Protein AF-A0A7C4S9R1-F1 (afdb_monomer_lite)

Sequence (225 aa):
MSNETRYDDIQVEHFKIGIEDLEMRLKREKSERGLYAILRKAFPDDKFERPKMKMTGKYMVQFIRTPQGTLDTPILYCDKQAEGVTEKDIEKARNCSKKYGTNYVIVVSPNLPRNVKNKLFGEKDGILLAHPSIVVEIAKQIRRAIIEIYRQAENSKDRQAKEEKLYDYIISQNFISNIEKLYILYKNMAKLQNKKEQAYERLWKNRKTIHQIYSAISSEIENIL

Radius of gyration: 26.22 Å; chains: 1; bounding box: 42×67×82 Å

Structure (mmCIF, N/CA/C/O backbone):
data_AF-A0A7C4S9R1-F1
#
_entry.id   AF-A0A7C4S9R1-F1
#
loop_
_atom_site.group_PDB
_atom_site.id
_atom_site.type_symbol
_atom_site.label_atom_id
_atom_site.label_alt_id
_atom_site.label_comp_id
_atom_site.label_asym_id
_atom_site.label_entity_id
_atom_site.label_seq_id
_atom_site.pdbx_PDB_ins_code
_atom_site.Cartn_x
_atom_site.Cartn_y
_atom_site.Cartn_z
_atom_site.occupancy
_atom_site.B_iso_or_equiv
_atom_site.auth_seq_id
_atom_site.auth_comp_id
_atom_site.auth_asym_id
_atom_site.auth_atom_id
_atom_site.pdbx_PDB_model_num
ATOM 1 N N . MET A 1 1 ? 7.078 51.777 -36.861 1.00 49.00 1 MET A N 1
ATOM 2 C CA . MET A 1 1 ? 6.885 50.746 -35.820 1.00 49.00 1 MET A CA 1
ATOM 3 C C . MET A 1 1 ? 6.845 49.416 -36.546 1.00 49.00 1 MET A C 1
ATOM 5 O O . MET A 1 1 ? 5.899 49.167 -37.280 1.00 49.00 1 MET A O 1
ATOM 9 N N . SER A 1 2 ? 7.986 48.732 -36.548 1.00 47.25 2 SER A N 1
ATOM 10 C CA . SER A 1 2 ? 8.441 47.783 -37.570 1.00 47.25 2 SER A CA 1
ATOM 11 C C . SER A 1 2 ? 7.859 46.377 -37.403 1.00 47.25 2 SER A C 1
ATOM 13 O O . SER A 1 2 ? 7.537 45.946 -36.301 1.00 47.25 2 SER A O 1
ATOM 15 N N . ASN A 1 3 ? 7.774 45.647 -38.522 1.00 50.41 3 ASN A N 1
ATOM 16 C CA . ASN A 1 3 ? 7.378 44.233 -38.605 1.00 50.41 3 ASN A CA 1
ATOM 17 C C . ASN A 1 3 ? 8.169 43.294 -37.666 1.00 50.41 3 ASN A C 1
ATOM 19 O O . ASN A 1 3 ? 7.702 42.191 -37.407 1.00 50.41 3 ASN A O 1
ATOM 23 N N . GLU A 1 4 ? 9.319 43.729 -37.141 1.00 46.88 4 GLU A N 1
ATOM 24 C CA . GLU A 1 4 ? 10.117 43.030 -36.120 1.00 46.88 4 GLU A CA 1
ATOM 25 C C . GLU A 1 4 ? 9.364 42.829 -34.804 1.00 46.88 4 GLU A C 1
ATOM 27 O O . GLU A 1 4 ? 9.322 41.709 -34.310 1.00 46.88 4 GLU A O 1
ATOM 32 N N . THR A 1 5 ? 8.674 43.852 -34.283 1.00 50.31 5 THR A N 1
ATOM 33 C CA . THR A 1 5 ? 7.943 43.728 -33.006 1.00 50.31 5 THR A CA 1
ATOM 34 C C . THR A 1 5 ? 6.828 42.684 -33.105 1.00 50.31 5 THR A C 1
ATOM 36 O O . THR A 1 5 ? 6.622 41.889 -32.198 1.00 50.31 5 THR A O 1
ATOM 39 N N . ARG A 1 6 ? 6.164 42.615 -34.266 1.00 51.38 6 ARG A N 1
ATOM 40 C CA . ARG A 1 6 ? 5.118 41.624 -34.545 1.00 51.38 6 ARG A CA 1
ATOM 41 C C . ARG A 1 6 ? 5.682 40.211 -34.726 1.00 51.38 6 ARG A C 1
ATOM 43 O O . ARG A 1 6 ? 4.995 39.247 -34.408 1.00 51.38 6 ARG A O 1
ATOM 50 N N . TYR A 1 7 ? 6.895 40.076 -35.259 1.00 48.53 7 TYR A N 1
ATOM 51 C CA . TYR A 1 7 ? 7.550 38.778 -35.432 1.00 48.53 7 TYR A CA 1
ATOM 52 C C . TYR A 1 7 ? 8.016 38.209 -34.087 1.00 48.53 7 TYR A C 1
ATOM 54 O O . TYR A 1 7 ? 7.823 37.021 -33.828 1.00 48.53 7 TYR A O 1
ATOM 62 N N . ASP A 1 8 ? 8.537 39.069 -33.211 1.00 48.50 8 ASP A N 1
ATOM 63 C CA . ASP A 1 8 ? 8.929 38.711 -31.847 1.00 48.50 8 ASP A CA 1
ATOM 64 C C . ASP A 1 8 ? 7.717 38.322 -30.989 1.00 48.50 8 ASP A C 1
ATOM 66 O O . ASP A 1 8 ? 7.768 37.314 -30.287 1.00 48.50 8 ASP A O 1
ATOM 70 N N . ASP A 1 9 ? 6.591 39.031 -31.111 1.00 53.06 9 ASP A N 1
ATOM 71 C CA . ASP A 1 9 ? 5.351 38.681 -30.405 1.00 53.06 9 ASP A CA 1
ATOM 72 C C . ASP A 1 9 ? 4.810 37.304 -30.833 1.00 53.06 9 ASP A C 1
ATOM 74 O O . ASP A 1 9 ? 4.448 36.483 -29.988 1.00 53.06 9 ASP A O 1
ATOM 78 N N . ILE A 1 10 ? 4.832 37.003 -32.140 1.00 60.28 10 ILE A N 1
ATOM 79 C CA . ILE A 1 10 ? 4.416 35.695 -32.677 1.00 60.28 10 ILE A CA 1
ATOM 80 C C . ILE A 1 10 ? 5.351 34.580 -32.189 1.00 60.28 10 ILE A C 1
ATOM 82 O O . ILE A 1 10 ? 4.882 33.501 -31.826 1.00 60.28 10 ILE A O 1
ATOM 86 N N . GLN A 1 11 ? 6.665 34.825 -32.151 1.00 54.44 11 GLN A N 1
ATOM 87 C CA . GLN A 1 11 ? 7.645 33.872 -31.619 1.00 54.44 11 GLN A CA 1
ATOM 88 C C . GLN A 1 11 ? 7.395 33.603 -30.131 1.00 54.44 11 GLN A C 1
ATOM 90 O O . GLN A 1 11 ? 7.328 32.445 -29.718 1.00 54.44 11 GLN A O 1
ATOM 95 N N . VAL A 1 12 ? 7.194 34.650 -29.328 1.00 56.81 12 VAL A N 1
ATOM 96 C CA . VAL A 1 12 ? 6.908 34.536 -27.890 1.00 56.81 12 VAL A CA 1
ATOM 97 C C . VAL A 1 12 ? 5.617 33.755 -27.637 1.00 56.81 12 VAL A C 1
ATOM 99 O O . VAL A 1 12 ? 5.566 32.931 -26.721 1.00 56.81 12 VAL A O 1
ATOM 102 N N . GLU A 1 13 ? 4.585 33.964 -28.450 1.00 62.38 13 GLU A N 1
ATOM 103 C CA . GLU A 1 13 ? 3.312 33.252 -28.335 1.00 62.38 13 GLU A CA 1
ATOM 104 C C . GLU A 1 13 ? 3.444 31.766 -28.709 1.00 62.38 13 GLU A C 1
ATOM 106 O O . GLU A 1 13 ? 2.981 30.896 -27.969 1.00 62.38 13 GLU A O 1
ATOM 111 N N . HIS A 1 14 ? 4.190 31.448 -29.771 1.00 60.31 14 HIS A N 1
ATOM 112 C CA . HIS A 1 14 ? 4.515 30.066 -30.142 1.00 60.31 14 HIS A CA 1
ATOM 113 C C . HIS A 1 14 ? 5.340 29.345 -29.061 1.00 60.31 14 HIS A C 1
ATOM 115 O O . HIS A 1 14 ? 5.081 28.179 -28.747 1.00 60.31 14 HIS A O 1
ATOM 121 N N . PHE A 1 15 ? 6.304 30.038 -28.444 1.00 46.47 15 PHE A N 1
ATOM 122 C CA . PHE A 1 15 ? 7.092 29.499 -27.335 1.00 46.47 15 PHE A CA 1
ATOM 123 C C . PHE A 1 15 ? 6.243 29.248 -26.083 1.00 46.47 15 PHE A C 1
ATOM 125 O O . PHE A 1 15 ? 6.415 28.213 -25.438 1.00 46.47 15 PHE A O 1
ATOM 132 N N . LYS A 1 16 ? 5.295 30.136 -25.754 1.00 52.44 16 LYS A N 1
ATOM 133 C CA . LYS A 1 16 ? 4.353 29.929 -24.639 1.00 52.44 16 LYS A CA 1
ATOM 134 C C . LYS A 1 16 ? 3.478 28.697 -24.850 1.00 52.44 16 LYS A C 1
ATOM 136 O O . LYS A 1 16 ? 3.393 27.869 -23.948 1.00 52.44 16 LYS A O 1
ATOM 141 N N . ILE A 1 17 ? 2.910 28.527 -26.046 1.00 64.06 17 ILE A N 1
ATOM 142 C CA . ILE A 1 17 ? 2.098 27.348 -26.391 1.00 64.06 17 ILE A CA 1
ATOM 143 C C . ILE A 1 17 ? 2.928 26.057 -26.267 1.00 64.06 17 ILE A C 1
ATOM 145 O O . ILE A 1 17 ? 2.454 25.057 -25.728 1.00 64.06 17 ILE A O 1
ATOM 149 N N . GLY A 1 18 ? 4.190 26.079 -26.713 1.00 59.25 18 GLY A N 1
ATOM 150 C CA . GLY A 1 18 ? 5.105 24.942 -26.573 1.00 59.25 18 GLY A CA 1
ATOM 151 C C . GLY A 1 18 ? 5.446 24.602 -25.117 1.00 59.25 18 GLY A C 1
ATOM 152 O O . GLY A 1 18 ? 5.496 23.425 -24.755 1.00 59.25 18 GLY A O 1
ATOM 153 N N . ILE A 1 19 ? 5.644 25.614 -24.267 1.00 55.94 19 ILE A N 1
ATOM 154 C CA . ILE A 1 19 ? 5.863 25.429 -22.825 1.00 55.94 19 ILE A CA 1
ATOM 155 C C . ILE A 1 19 ? 4.611 24.844 -22.161 1.00 55.94 19 ILE A C 1
ATOM 157 O O . ILE A 1 19 ? 4.727 23.881 -21.406 1.00 55.94 19 ILE A O 1
ATOM 161 N N . GLU A 1 20 ? 3.420 25.351 -22.482 1.00 62.97 20 GLU A N 1
ATOM 162 C CA . GLU A 1 20 ? 2.157 24.844 -21.936 1.00 62.97 20 GLU A CA 1
ATOM 163 C C . GLU A 1 20 ? 1.889 23.380 -22.334 1.00 62.97 20 GLU A C 1
ATOM 165 O O . GLU A 1 20 ? 1.474 22.583 -21.487 1.00 62.97 20 GLU A O 1
ATOM 170 N N . ASP A 1 21 ? 2.176 22.974 -23.580 1.00 52.81 21 ASP A N 1
ATOM 171 C CA . ASP A 1 21 ? 2.054 21.566 -24.003 1.00 52.81 21 ASP A CA 1
ATOM 172 C C . ASP A 1 21 ? 3.063 20.660 -23.281 1.00 52.81 21 ASP A C 1
ATOM 174 O O . ASP A 1 21 ? 2.709 19.574 -22.808 1.00 52.81 21 ASP A O 1
ATOM 178 N N . LEU A 1 22 ? 4.310 21.115 -23.116 1.00 52.72 22 LEU A N 1
ATOM 179 C CA . LEU A 1 22 ? 5.323 20.394 -22.343 1.00 52.72 22 LEU A CA 1
ATOM 180 C C . LEU A 1 22 ? 4.917 20.249 -20.873 1.00 52.72 22 LEU A C 1
ATOM 182 O O . LEU A 1 22 ? 5.026 19.154 -20.319 1.00 52.72 22 LEU A O 1
ATOM 186 N N . GLU A 1 23 ? 4.395 21.303 -20.249 1.00 59.12 23 GLU A N 1
ATOM 187 C CA . GLU A 1 23 ? 3.876 21.263 -18.881 1.00 59.12 23 GLU A CA 1
ATOM 188 C C . GLU A 1 23 ? 2.685 20.306 -18.748 1.00 59.12 23 GLU A C 1
ATOM 190 O O . GLU A 1 23 ? 2.624 19.511 -17.802 1.00 59.12 23 GLU A O 1
ATOM 195 N N . MET A 1 24 ? 1.756 20.319 -19.709 1.00 57.00 24 MET A N 1
ATOM 196 C CA . MET A 1 24 ? 0.617 19.400 -19.746 1.00 57.00 24 MET A CA 1
ATOM 197 C C . MET A 1 24 ? 1.054 17.941 -19.915 1.00 57.00 24 MET A C 1
ATOM 199 O O . MET A 1 24 ? 0.546 17.063 -19.203 1.00 57.00 24 MET A O 1
ATOM 203 N N . ARG A 1 25 ? 2.022 17.666 -20.796 1.00 49.88 25 ARG A N 1
ATOM 204 C CA . ARG A 1 25 ? 2.618 16.333 -20.980 1.00 49.88 25 ARG A CA 1
ATOM 205 C C . ARG A 1 25 ? 3.334 15.857 -19.722 1.00 49.88 25 ARG A C 1
ATOM 207 O O . ARG A 1 25 ? 3.054 14.756 -19.248 1.00 49.88 25 ARG A O 1
ATOM 214 N N . LEU A 1 26 ? 4.173 16.699 -19.118 1.00 49.62 26 LEU A N 1
ATOM 215 C CA . LEU A 1 26 ? 4.897 16.375 -17.885 1.00 49.62 26 LEU A CA 1
ATOM 216 C C . LEU A 1 26 ? 3.926 16.082 -16.732 1.00 49.62 26 LEU A C 1
ATOM 218 O O . LEU A 1 26 ? 4.124 15.154 -15.944 1.00 49.62 26 LEU A O 1
ATOM 222 N N . LYS A 1 27 ? 2.830 16.845 -16.652 1.00 53.59 27 LYS A N 1
ATOM 223 C CA . LYS A 1 27 ? 1.756 16.644 -15.674 1.00 53.59 27 LYS A CA 1
ATOM 224 C C . LYS A 1 27 ? 1.011 15.327 -15.902 1.00 53.59 27 LYS A C 1
ATOM 226 O O . LYS A 1 27 ? 0.726 14.640 -14.919 1.00 53.59 27 LYS A O 1
ATOM 231 N N . ARG A 1 28 ? 0.731 14.942 -17.155 1.00 49.34 28 ARG A N 1
ATOM 232 C CA . ARG A 1 28 ? 0.149 13.628 -17.496 1.00 49.34 28 ARG A CA 1
ATOM 233 C C . ARG A 1 28 ? 1.090 12.484 -17.136 1.00 49.34 28 ARG A C 1
ATOM 235 O O . ARG A 1 28 ? 0.680 11.610 -16.383 1.00 49.34 28 ARG A O 1
ATOM 242 N N . GLU A 1 29 ? 2.355 12.533 -17.541 1.00 52.22 29 GLU A N 1
ATOM 243 C CA . GLU A 1 29 ? 3.330 11.483 -17.214 1.00 52.22 29 GLU A CA 1
ATOM 244 C C . GLU A 1 29 ? 3.569 11.331 -15.705 1.00 52.22 29 GLU A C 1
ATOM 246 O O . GLU A 1 29 ? 3.750 10.221 -15.196 1.00 52.22 29 GLU A O 1
ATOM 251 N N . LYS A 1 30 ? 3.576 12.446 -14.964 1.00 56.12 30 LYS A N 1
ATOM 252 C CA . LYS A 1 30 ? 3.684 12.438 -13.499 1.00 56.12 30 LYS A CA 1
ATOM 253 C C . LYS A 1 30 ? 2.414 11.888 -12.844 1.00 56.12 30 LYS A C 1
ATOM 255 O O . LYS A 1 30 ? 2.499 11.208 -11.825 1.00 56.12 30 LYS A O 1
ATOM 260 N N . SER A 1 31 ? 1.247 12.147 -13.436 1.00 50.59 31 SER A N 1
ATOM 261 C CA . SER A 1 31 ? -0.044 11.613 -12.990 1.00 50.59 31 SER A CA 1
ATOM 262 C C . SER A 1 31 ? -0.173 10.111 -13.267 1.00 50.59 31 SER A C 1
ATOM 264 O O . SER A 1 31 ? -0.659 9.381 -12.406 1.00 50.59 31 SER A O 1
ATOM 266 N N . GLU A 1 32 ? 0.300 9.634 -14.420 1.00 48.72 32 GLU A N 1
ATOM 267 C CA . GLU A 1 32 ? 0.282 8.217 -14.816 1.00 48.72 32 GLU A CA 1
ATOM 268 C C . GLU A 1 32 ? 1.276 7.361 -14.020 1.00 48.72 32 GLU A C 1
ATOM 270 O O . GLU A 1 32 ? 1.026 6.180 -13.782 1.00 48.72 32 GLU A O 1
ATOM 275 N N . ARG A 1 33 ? 2.370 7.962 -13.537 1.00 57.00 33 ARG A N 1
ATOM 276 C CA . ARG A 1 33 ? 3.335 7.316 -12.627 1.00 57.00 33 ARG A CA 1
ATOM 277 C C . ARG A 1 33 ? 3.035 7.534 -11.140 1.00 57.00 33 ARG A C 1
ATOM 279 O O . ARG A 1 33 ? 3.749 7.006 -10.290 1.00 57.00 33 ARG A O 1
ATOM 286 N N . GLY A 1 34 ? 2.009 8.315 -10.814 1.00 80.50 34 GLY A N 1
ATOM 287 C CA . GLY A 1 34 ? 1.666 8.657 -9.437 1.00 80.50 34 GLY A CA 1
ATOM 288 C C . GLY A 1 34 ? 1.009 7.503 -8.679 1.00 80.50 34 GLY A C 1
ATOM 289 O O . GLY A 1 34 ? 0.384 6.620 -9.272 1.00 80.50 34 GLY A O 1
ATOM 290 N N . LEU A 1 35 ? 1.078 7.555 -7.344 1.00 86.94 35 LEU A N 1
ATOM 291 C CA . LEU A 1 35 ? 0.484 6.550 -6.454 1.00 86.94 35 LEU A CA 1
ATOM 292 C C . LEU A 1 35 ? -0.986 6.248 -6.800 1.00 86.94 35 LEU A C 1
ATOM 294 O O . LEU A 1 35 ? -1.404 5.093 -6.804 1.00 86.94 35 LEU A O 1
ATOM 298 N N . TYR A 1 36 ? -1.754 7.281 -7.153 1.00 88.06 36 TYR A N 1
ATOM 299 C CA . TYR A 1 36 ? -3.163 7.153 -7.527 1.00 88.06 36 TYR A CA 1
ATOM 300 C C . TYR A 1 36 ? -3.387 6.237 -8.739 1.00 88.06 36 TYR A C 1
ATOM 302 O O . TYR A 1 36 ? -4.260 5.373 -8.697 1.00 88.06 36 TYR A O 1
ATOM 310 N N . ALA A 1 37 ? -2.607 6.409 -9.811 1.00 87.44 37 ALA A N 1
ATOM 311 C CA . ALA A 1 37 ? -2.740 5.605 -11.024 1.00 87.44 37 ALA A CA 1
ATOM 312 C C . ALA A 1 37 ? -2.351 4.143 -10.765 1.00 87.44 37 ALA A C 1
ATOM 314 O O . ALA A 1 37 ? -3.048 3.226 -11.202 1.00 87.44 37 ALA A O 1
ATOM 315 N N . ILE A 1 38 ? -1.289 3.931 -9.982 1.00 89.62 38 ILE A N 1
ATOM 316 C CA . ILE A 1 38 ? -0.833 2.597 -9.577 1.00 89.62 38 ILE A CA 1
ATOM 317 C C . ILE A 1 38 ? -1.922 1.870 -8.774 1.00 89.62 38 ILE A C 1
ATOM 319 O O . ILE A 1 38 ? -2.240 0.721 -9.078 1.00 89.62 38 ILE A O 1
ATOM 323 N N . LEU A 1 39 ? -2.525 2.535 -7.783 1.00 92.94 39 LEU A N 1
ATOM 324 C CA . LEU A 1 39 ? -3.581 1.942 -6.959 1.00 92.94 39 LEU A CA 1
ATOM 325 C C . LEU A 1 39 ? -4.862 1.686 -7.762 1.00 92.94 39 LEU A C 1
ATOM 327 O O . LEU A 1 39 ? -5.422 0.600 -7.669 1.00 92.94 39 LEU A O 1
ATOM 331 N N . ARG A 1 40 ? -5.286 2.621 -8.619 1.00 92.31 40 ARG A N 1
ATOM 332 C CA . ARG A 1 40 ? -6.439 2.423 -9.517 1.00 92.31 40 ARG A CA 1
ATOM 333 C C . ARG A 1 40 ? -6.262 1.227 -10.445 1.00 92.31 40 ARG A C 1
ATOM 335 O O . ARG A 1 40 ? -7.202 0.468 -10.642 1.00 92.31 40 ARG A O 1
ATOM 342 N N . LYS A 1 41 ? -5.059 1.046 -10.991 1.00 91.94 41 LYS A N 1
ATOM 343 C CA . LYS A 1 41 ? -4.732 -0.114 -11.826 1.00 91.94 41 LYS A CA 1
ATOM 344 C C . LYS A 1 41 ? -4.744 -1.416 -11.021 1.00 91.94 41 LYS A C 1
ATOM 346 O O . LYS A 1 41 ? -5.146 -2.447 -11.547 1.00 91.94 41 LYS A O 1
ATOM 351 N N . ALA A 1 42 ? -4.293 -1.378 -9.768 1.00 92.69 42 ALA A N 1
ATOM 352 C CA . ALA A 1 42 ? -4.271 -2.548 -8.893 1.00 92.69 42 ALA A CA 1
ATOM 353 C C . ALA A 1 42 ? -5.658 -2.940 -8.352 1.00 92.69 42 ALA A C 1
ATOM 355 O O . ALA A 1 42 ? -5.874 -4.115 -8.061 1.00 92.69 42 ALA A O 1
ATOM 356 N N . PHE A 1 43 ? -6.575 -1.977 -8.220 1.00 96.06 43 PHE A N 1
ATOM 357 C CA . PHE A 1 43 ? -7.907 -2.154 -7.637 1.00 96.06 43 PHE A CA 1
ATOM 358 C C . PHE A 1 43 ? -8.986 -1.508 -8.530 1.00 96.06 43 PHE A C 1
ATOM 360 O O . PHE A 1 43 ? -9.563 -0.485 -8.153 1.00 96.06 43 PHE A O 1
ATOM 367 N N . PRO A 1 44 ? -9.251 -2.067 -9.726 1.00 94.62 44 PRO A N 1
ATOM 368 C CA . PRO A 1 44 ? -10.156 -1.456 -10.703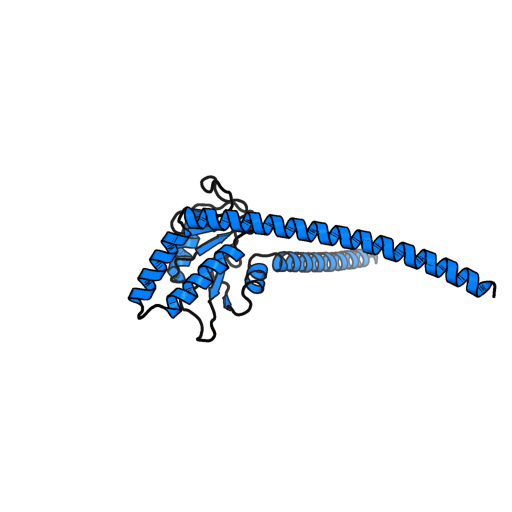 1.00 94.62 44 PRO A CA 1
ATOM 369 C C . PRO A 1 44 ? -11.609 -1.364 -10.213 1.00 94.62 44 PRO A C 1
ATOM 371 O O . PRO A 1 44 ? -12.298 -0.397 -10.540 1.00 94.62 44 PRO A O 1
ATOM 374 N N . ASP A 1 45 ? -12.054 -2.326 -9.401 1.00 95.12 45 ASP A N 1
ATOM 375 C CA . ASP A 1 45 ? -13.432 -2.386 -8.899 1.00 95.12 45 ASP A CA 1
ATOM 376 C C . ASP A 1 45 ? -13.688 -1.424 -7.735 1.00 95.12 45 ASP A C 1
ATOM 378 O O . ASP A 1 45 ? -14.823 -0.994 -7.520 1.00 95.12 45 ASP A O 1
ATOM 382 N N . ASP A 1 46 ? -12.641 -1.065 -6.989 1.00 96.94 46 ASP A N 1
ATOM 383 C CA . ASP A 1 46 ? -12.753 -0.227 -5.803 1.00 96.94 46 ASP A CA 1
ATOM 384 C C . ASP A 1 46 ? -12.955 1.249 -6.176 1.00 96.94 46 ASP A C 1
ATOM 386 O O . ASP A 1 46 ? -12.484 1.766 -7.199 1.00 96.94 46 ASP A O 1
ATOM 390 N N . LYS A 1 47 ? -13.662 1.974 -5.307 1.00 94.75 47 LYS A N 1
ATOM 391 C CA . LYS A 1 47 ? -13.910 3.404 -5.500 1.00 94.75 47 LYS A CA 1
ATOM 392 C C . LYS A 1 47 ? -12.797 4.202 -4.832 1.00 94.75 47 LYS A C 1
ATOM 394 O O . LYS A 1 47 ? -12.540 4.035 -3.646 1.00 94.75 47 LYS A O 1
ATOM 399 N N . PHE A 1 48 ? -12.181 5.118 -5.576 1.00 92.88 48 PHE A N 1
ATOM 400 C CA . PHE A 1 48 ? -11.177 6.034 -5.034 1.00 92.88 48 PHE A CA 1
ATOM 401 C C . PHE A 1 48 ? -11.688 7.465 -5.010 1.00 92.88 48 PHE A C 1
ATOM 403 O O . PHE A 1 48 ? -12.113 7.993 -6.040 1.00 92.88 48 PHE A O 1
ATOM 410 N N . GLU A 1 49 ? -11.548 8.118 -3.864 1.00 88.88 49 GLU A N 1
ATOM 411 C CA . GLU A 1 49 ? -11.897 9.522 -3.672 1.00 88.88 49 GLU A CA 1
ATOM 412 C C . GLU A 1 49 ? -10.699 10.330 -3.178 1.00 88.88 49 GLU A C 1
ATOM 414 O O . GLU A 1 49 ? -9.824 9.823 -2.475 1.00 88.88 49 GLU A O 1
ATOM 419 N N . ARG A 1 50 ? -10.658 11.616 -3.535 1.00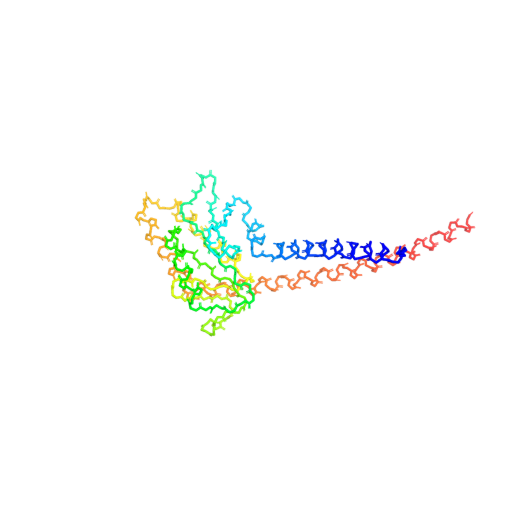 84.75 50 ARG A N 1
ATOM 420 C CA . ARG A 1 50 ? -9.687 12.567 -2.984 1.00 84.75 50 ARG A CA 1
ATOM 421 C C . ARG A 1 50 ? -10.382 13.427 -1.928 1.00 84.75 50 ARG A C 1
ATOM 423 O O . ARG A 1 50 ? -11.332 14.131 -2.276 1.00 84.75 50 ARG A O 1
ATOM 430 N N . PRO A 1 51 ? -9.925 13.416 -0.664 1.00 73.50 51 PRO A N 1
ATOM 431 C CA . PRO A 1 51 ? -10.462 14.292 0.366 1.00 73.50 51 PRO A CA 1
ATOM 432 C C . PRO A 1 51 ? -10.376 15.766 -0.042 1.00 73.50 51 PRO A C 1
ATOM 434 O O . PRO A 1 51 ? -9.316 16.249 -0.448 1.00 73.50 51 PRO A O 1
ATOM 437 N N . LYS A 1 52 ? -11.471 16.513 0.148 1.00 64.44 52 LYS A N 1
ATOM 438 C CA . LYS A 1 52 ? -11.467 17.984 0.117 1.00 64.44 52 LYS A CA 1
ATOM 439 C C . LYS A 1 52 ? -10.820 18.506 1.408 1.00 64.44 52 LYS A C 1
ATOM 441 O O . LYS A 1 52 ? -11.504 18.899 2.349 1.00 64.44 52 LYS A O 1
ATOM 446 N N . MET A 1 53 ? -9.498 18.416 1.503 1.00 58.12 53 MET A N 1
ATOM 447 C CA . MET A 1 53 ? -8.700 18.991 2.592 1.00 58.12 53 MET A CA 1
ATOM 448 C C . MET A 1 53 ? -7.843 20.143 2.068 1.00 58.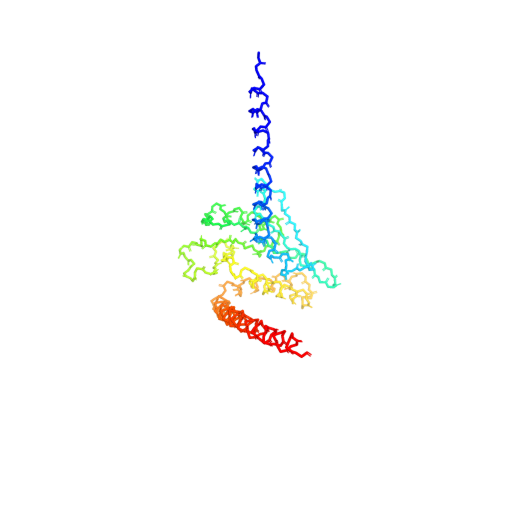12 53 MET A C 1
ATOM 450 O O . MET A 1 53 ? -7.473 20.142 0.900 1.00 58.12 53 MET A O 1
ATOM 454 N N . LYS A 1 54 ? -7.445 21.076 2.951 1.00 50.22 54 LYS A N 1
ATOM 455 C CA . LYS A 1 54 ? -6.513 22.188 2.645 1.00 50.22 54 LYS A CA 1
ATOM 456 C C . LYS A 1 54 ? -5.121 21.733 2.146 1.00 50.22 54 LYS A C 1
ATOM 458 O O . LYS A 1 54 ? -4.296 22.565 1.800 1.00 50.22 54 LYS A O 1
ATOM 463 N N . MET A 1 55 ? -4.853 20.424 2.110 1.00 51.88 55 MET A N 1
ATOM 464 C CA . MET A 1 55 ? -3.679 19.789 1.493 1.00 51.88 55 MET A CA 1
ATOM 465 C C . MET A 1 55 ? -4.071 19.019 0.225 1.00 51.88 55 MET A C 1
ATOM 467 O O . MET A 1 55 ? -3.782 17.829 0.071 1.00 51.88 55 MET A O 1
ATOM 471 N N . THR A 1 56 ? -4.809 19.692 -0.652 1.00 47.00 56 THR A N 1
ATOM 472 C CA . THR A 1 56 ? -5.431 19.140 -1.853 1.00 47.00 56 THR A CA 1
ATOM 473 C C . THR A 1 56 ? -4.403 18.395 -2.714 1.00 47.00 56 THR A C 1
ATOM 475 O O . THR A 1 56 ? -3.408 18.969 -3.143 1.00 47.00 56 THR A O 1
ATOM 478 N N . GLY A 1 57 ? -4.640 17.102 -2.965 1.00 56.47 57 GLY A N 1
ATOM 479 C CA . GLY A 1 57 ? -3.887 16.305 -3.944 1.00 56.47 57 GLY A CA 1
ATOM 480 C C . GLY A 1 57 ? -2.948 15.222 -3.397 1.00 56.47 57 GLY A C 1
ATOM 481 O O . GLY A 1 57 ? -2.587 14.343 -4.173 1.00 56.47 57 GLY A O 1
ATOM 482 N N . LYS A 1 58 ? -2.594 15.228 -2.101 1.00 76.69 58 LYS A N 1
ATOM 483 C CA . LYS A 1 58 ? -1.714 14.192 -1.505 1.00 76.69 58 LYS A CA 1
ATOM 484 C C . LYS A 1 58 ? -2.469 13.010 -0.886 1.00 76.69 58 LYS A C 1
ATOM 486 O O . LYS A 1 58 ? -1.928 11.915 -0.806 1.00 76.69 58 LYS A O 1
ATOM 491 N N . TYR A 1 59 ? -3.713 13.222 -0.462 1.00 86.31 59 TYR A N 1
ATOM 492 C CA . TYR A 1 59 ? -4.524 12.192 0.186 1.00 86.31 59 TYR A CA 1
ATOM 493 C C . TYR A 1 59 ? -5.476 11.518 -0.804 1.00 86.31 59 TYR A C 1
ATOM 495 O O . TYR A 1 59 ? -6.045 12.173 -1.683 1.00 86.31 59 TYR A O 1
ATOM 503 N N . MET A 1 60 ? -5.692 10.221 -0.624 1.00 91.00 60 MET A N 1
ATOM 504 C CA . MET A 1 60 ? -6.716 9.454 -1.331 1.00 91.00 60 MET A CA 1
ATOM 505 C C . MET A 1 60 ? -7.303 8.383 -0.418 1.00 91.00 60 MET A C 1
ATOM 507 O O . MET A 1 60 ? -6.625 7.875 0.471 1.00 91.00 60 MET A O 1
ATOM 511 N N . VAL A 1 61 ? -8.570 8.061 -0.643 1.00 93.56 61 VAL A N 1
ATOM 512 C CA . VAL A 1 61 ? -9.326 7.082 0.134 1.00 93.56 61 VAL A CA 1
ATOM 513 C C . VAL A 1 61 ? -9.836 6.019 -0.821 1.00 93.56 61 VAL A C 1
ATOM 515 O O . VAL A 1 61 ? -10.462 6.348 -1.828 1.00 93.56 61 VAL A O 1
ATOM 518 N N . GLN A 1 62 ? -9.537 4.764 -0.512 1.00 96.69 62 GLN A N 1
ATOM 519 C CA . GLN A 1 62 ? -10.034 3.586 -1.203 1.00 96.69 62 GLN A CA 1
ATOM 520 C C . GLN A 1 62 ? -11.210 3.013 -0.421 1.00 96.69 62 GLN A C 1
ATOM 522 O O . GLN A 1 62 ? -11.054 2.572 0.716 1.00 96.69 62 GLN A O 1
ATOM 527 N N . PHE A 1 63 ? -12.373 2.993 -1.055 1.00 96.62 63 PHE A N 1
ATOM 528 C CA . PHE A 1 63 ? -13.551 2.291 -0.578 1.00 96.62 63 PHE A CA 1
ATOM 529 C C . PHE A 1 63 ? -13.622 0.934 -1.273 1.00 96.62 63 PHE A C 1
ATOM 531 O O . PHE A 1 63 ? -13.723 0.857 -2.504 1.00 96.62 63 PHE A O 1
ATOM 538 N N . ILE A 1 64 ? -13.537 -0.125 -0.473 1.00 97.38 64 ILE A N 1
ATOM 539 C CA . ILE A 1 64 ? -13.476 -1.504 -0.954 1.00 97.38 64 ILE A CA 1
ATOM 540 C C . ILE A 1 64 ? -14.850 -1.900 -1.488 1.00 97.38 64 ILE A C 1
ATOM 542 O O . ILE A 1 64 ? -15.843 -1.816 -0.764 1.00 97.38 64 ILE A O 1
ATOM 546 N N . ARG A 1 65 ? -14.903 -2.342 -2.748 1.00 96.56 65 ARG A N 1
ATOM 547 C CA . ARG A 1 65 ? -16.128 -2.848 -3.373 1.00 96.56 65 ARG A CA 1
ATOM 548 C C . ARG A 1 65 ? -16.065 -4.361 -3.518 1.00 96.56 65 ARG A C 1
ATOM 550 O O . ARG A 1 65 ? -15.074 -4.932 -3.974 1.00 96.56 65 ARG A O 1
ATOM 557 N N . THR A 1 66 ? -17.155 -4.999 -3.131 1.00 93.44 66 THR A N 1
ATOM 558 C CA . THR A 1 66 ? -17.415 -6.425 -3.298 1.00 93.44 66 THR A CA 1
ATOM 559 C C . THR A 1 66 ? -18.713 -6.601 -4.091 1.00 93.44 66 THR A C 1
ATOM 561 O O . THR A 1 66 ? -19.471 -5.638 -4.253 1.00 93.44 66 THR A O 1
ATOM 564 N N . PRO A 1 67 ? -19.022 -7.817 -4.579 1.00 91.75 67 PRO A N 1
ATOM 565 C CA . PRO A 1 67 ? -20.321 -8.093 -5.193 1.00 91.75 67 PRO A CA 1
ATOM 566 C C . PRO A 1 67 ? -21.520 -7.759 -4.288 1.00 91.75 67 PRO A C 1
ATOM 568 O O . PRO A 1 67 ? -22.603 -7.486 -4.790 1.00 91.75 67 PRO A O 1
ATOM 571 N N . GLN A 1 68 ? -21.330 -7.755 -2.965 1.00 89.12 68 GLN A N 1
ATOM 572 C CA . GLN A 1 68 ? -22.364 -7.453 -1.971 1.00 89.12 68 GLN A CA 1
ATOM 573 C C . GLN A 1 68 ? -22.533 -5.949 -1.703 1.00 89.12 68 GLN A C 1
ATOM 575 O O . GLN A 1 68 ? -23.523 -5.551 -1.094 1.00 89.12 68 GLN A O 1
ATOM 580 N N . GLY A 1 69 ? -21.592 -5.104 -2.135 1.00 92.06 69 GLY A N 1
ATOM 581 C CA . GLY A 1 69 ? -21.661 -3.659 -1.931 1.00 92.06 69 GLY A CA 1
ATOM 582 C C . GLY A 1 69 ? -20.316 -3.022 -1.598 1.00 92.06 69 GLY A C 1
ATOM 583 O O . GLY A 1 69 ? -19.251 -3.565 -1.877 1.00 92.06 69 GLY A O 1
ATOM 584 N N . THR A 1 70 ? -20.366 -1.817 -1.030 1.00 94.25 70 THR A N 1
ATOM 585 C CA . THR A 1 70 ? -19.170 -1.100 -0.563 1.00 94.25 70 THR A CA 1
ATOM 586 C C . THR A 1 70 ? -19.020 -1.308 0.938 1.00 94.25 70 THR A C 1
ATOM 588 O O . THR A 1 70 ? -19.987 -1.104 1.669 1.00 94.25 70 THR A O 1
ATOM 591 N N . LEU A 1 71 ? -17.830 -1.699 1.391 1.00 93.75 71 LEU A N 1
ATOM 592 C CA . LEU A 1 71 ? -17.539 -1.872 2.815 1.00 93.75 71 LEU A CA 1
ATOM 593 C C . LEU A 1 71 ? -17.310 -0.507 3.487 1.00 93.75 71 LEU A C 1
ATOM 595 O O . LEU A 1 71 ? -16.753 0.403 2.869 1.00 93.75 71 LEU A O 1
ATOM 599 N N . ASP A 1 72 ? -17.717 -0.367 4.750 1.00 92.19 72 ASP A N 1
ATOM 600 C CA . ASP A 1 72 ? -17.578 0.865 5.546 1.00 92.19 72 ASP A CA 1
ATOM 601 C C . ASP A 1 72 ? -16.180 1.082 6.151 1.00 92.19 72 ASP A C 1
ATOM 603 O O . ASP A 1 72 ? -15.933 2.148 6.706 1.00 92.19 72 ASP A O 1
ATOM 607 N N . THR A 1 73 ? -15.250 0.141 5.968 1.00 94.19 73 THR A N 1
ATOM 608 C CA . THR A 1 73 ? -13.845 0.258 6.390 1.00 94.19 73 THR A CA 1
ATOM 609 C C . THR A 1 73 ? -12.948 0.631 5.195 1.00 94.19 73 THR A C 1
ATOM 611 O O . THR A 1 73 ? -12.553 -0.247 4.418 1.00 94.19 73 THR A O 1
ATOM 614 N N . PRO A 1 74 ? -12.616 1.926 4.991 1.00 95.56 74 PRO A N 1
ATOM 615 C CA . PRO A 1 74 ? -11.768 2.362 3.884 1.00 95.56 74 PRO A CA 1
ATOM 616 C C . PRO A 1 74 ? -10.272 2.221 4.193 1.00 95.56 74 PRO A C 1
ATOM 618 O O . PRO A 1 74 ? -9.861 2.176 5.352 1.00 95.56 74 PRO A O 1
ATOM 621 N N . ILE A 1 75 ? -9.435 2.257 3.154 1.00 97.19 75 ILE A N 1
ATOM 622 C CA . ILE A 1 75 ? -7.977 2.399 3.287 1.00 97.19 75 ILE A CA 1
ATOM 623 C C . ILE A 1 75 ? -7.582 3.806 2.845 1.00 97.19 75 ILE A C 1
ATOM 625 O O . ILE A 1 75 ? -7.951 4.254 1.756 1.00 97.19 75 ILE A O 1
ATOM 629 N N . LEU A 1 76 ? -6.836 4.520 3.682 1.00 95.25 76 LEU A N 1
ATOM 630 C CA . LEU A 1 76 ? -6.393 5.878 3.396 1.00 95.25 76 LEU A CA 1
ATOM 631 C C . LEU A 1 76 ? -4.912 5.890 3.021 1.00 95.25 76 LEU A C 1
ATOM 633 O O . LEU A 1 76 ? -4.084 5.281 3.691 1.00 95.25 76 LEU A O 1
ATOM 637 N N . TYR A 1 77 ? -4.568 6.666 1.997 1.00 94.75 77 TYR A N 1
ATOM 638 C CA . TYR A 1 77 ? -3.195 6.846 1.542 1.00 94.75 77 TYR A CA 1
ATOM 639 C C . TYR A 1 77 ? -2.805 8.320 1.539 1.00 94.75 77 TYR A C 1
ATOM 641 O O . TYR A 1 77 ? -3.591 9.178 1.130 1.00 94.75 77 TYR A O 1
ATOM 649 N N . CYS A 1 78 ? -1.569 8.600 1.939 1.00 91.75 78 CYS A N 1
ATOM 650 C CA . CYS A 1 78 ? -0.935 9.909 1.844 1.00 91.75 78 CYS A CA 1
ATOM 651 C C . CYS A 1 78 ? 0.348 9.789 1.018 1.00 91.75 78 CYS A C 1
ATOM 653 O O . CYS A 1 78 ? 1.323 9.187 1.463 1.00 91.75 78 CYS A O 1
ATOM 655 N N . ASP A 1 79 ? 0.349 10.356 -0.186 1.00 89.69 79 ASP A N 1
ATOM 656 C CA . ASP A 1 79 ? 1.522 10.409 -1.053 1.00 89.69 79 ASP A CA 1
ATOM 657 C C . ASP A 1 79 ? 2.437 11.563 -0.624 1.00 89.69 79 ASP A C 1
ATOM 659 O O . ASP A 1 79 ? 2.128 12.747 -0.814 1.00 89.69 79 ASP A O 1
ATOM 663 N N . LYS A 1 80 ? 3.576 11.212 -0.026 1.00 86.69 80 LYS A N 1
ATOM 664 C CA . LYS A 1 80 ? 4.638 12.154 0.335 1.00 86.69 80 LYS A CA 1
ATOM 665 C C . LYS A 1 80 ? 5.684 12.293 -0.767 1.00 86.69 80 LYS A C 1
ATOM 667 O O . LYS A 1 80 ? 6.589 13.111 -0.615 1.00 86.69 80 LYS A O 1
ATOM 672 N N . GLN A 1 81 ? 5.543 11.577 -1.887 1.00 80.25 81 GLN A N 1
ATOM 673 C CA . GLN A 1 81 ? 6.523 11.558 -2.973 1.00 80.25 81 GLN A CA 1
ATOM 674 C C . GLN A 1 81 ? 7.923 11.362 -2.385 1.00 80.25 81 GLN A C 1
ATOM 676 O O . GLN A 1 81 ? 8.058 10.577 -1.463 1.00 80.25 81 GLN A O 1
ATOM 681 N N . ALA A 1 82 ? 8.940 12.095 -2.845 1.00 73.50 82 ALA A N 1
ATOM 682 C CA . ALA A 1 82 ? 10.300 12.056 -2.307 1.00 73.50 82 ALA A CA 1
ATOM 683 C C . ALA A 1 82 ? 10.522 12.920 -1.043 1.00 73.50 82 ALA A C 1
ATOM 685 O O . ALA A 1 82 ? 11.662 13.105 -0.626 1.00 73.50 82 ALA A O 1
ATOM 686 N N . GLU A 1 83 ? 9.484 13.467 -0.408 1.00 78.56 83 GLU A N 1
ATOM 687 C CA . GLU A 1 83 ? 9.652 14.191 0.857 1.00 78.56 83 GLU A CA 1
ATOM 688 C C . GLU A 1 83 ? 9.849 13.208 2.021 1.00 78.56 83 GLU A C 1
ATOM 690 O O . GLU A 1 83 ? 9.211 12.152 2.086 1.00 78.56 83 GLU A O 1
ATOM 695 N N . GLY A 1 84 ? 10.692 13.582 2.985 1.00 84.19 84 GLY A N 1
ATOM 696 C CA . GLY A 1 84 ? 10.777 12.869 4.258 1.00 84.19 84 GLY A CA 1
ATOM 697 C C . GLY A 1 84 ? 9.452 12.920 5.026 1.00 84.19 84 GLY A C 1
ATOM 698 O O . GLY A 1 84 ? 8.680 13.880 4.912 1.00 84.19 84 GLY A O 1
ATOM 699 N N . VAL A 1 85 ? 9.190 11.879 5.817 1.00 89.38 85 VAL A N 1
ATOM 700 C CA . VAL A 1 85 ? 8.019 11.817 6.704 1.00 89.38 85 VAL A CA 1
ATOM 701 C C . VAL A 1 85 ? 8.323 12.565 8.003 1.00 89.38 85 VAL A C 1
ATOM 703 O O . VAL A 1 85 ? 9.216 12.170 8.752 1.00 89.38 85 VAL A O 1
ATOM 706 N N . THR A 1 86 ? 7.586 13.646 8.270 1.00 91.12 86 THR A N 1
ATOM 707 C CA . THR A 1 86 ? 7.726 14.455 9.494 1.00 91.12 86 THR A CA 1
ATOM 708 C C . THR A 1 86 ? 6.666 14.096 10.536 1.00 91.12 86 THR A C 1
ATOM 710 O O . THR A 1 86 ? 5.636 13.506 10.214 1.00 91.12 86 THR A O 1
ATOM 713 N N . GLU A 1 87 ? 6.864 14.507 11.789 1.00 90.62 87 GLU A N 1
ATOM 714 C CA . GLU A 1 87 ? 5.865 14.315 12.856 1.00 90.62 87 GLU A CA 1
ATOM 715 C C . GLU A 1 87 ? 4.548 15.033 12.564 1.00 90.62 87 GLU A C 1
ATOM 717 O O . GLU A 1 87 ? 3.471 14.482 12.776 1.00 90.62 87 GLU A O 1
ATOM 722 N N . LYS A 1 88 ? 4.621 16.214 11.946 1.00 90.06 88 LYS A N 1
ATOM 723 C CA . LYS A 1 88 ? 3.440 16.953 11.490 1.00 90.06 88 LYS A CA 1
ATOM 724 C C . LYS A 1 88 ? 2.652 16.187 10.425 1.00 90.06 88 LYS A C 1
ATOM 726 O O . LYS A 1 88 ? 1.432 16.315 10.352 1.00 90.06 88 LYS A O 1
ATOM 731 N N . ASP A 1 89 ? 3.326 15.420 9.566 1.00 89.62 89 ASP A N 1
ATOM 732 C CA . ASP A 1 89 ? 2.646 14.585 8.569 1.00 89.62 89 ASP A CA 1
ATOM 733 C C . ASP A 1 89 ? 1.898 13.425 9.236 1.00 89.62 89 ASP A C 1
ATOM 735 O O . ASP A 1 89 ? 0.772 13.124 8.845 1.00 89.62 89 ASP A O 1
ATOM 739 N N . ILE A 1 90 ? 2.492 12.827 10.271 1.00 91.50 90 ILE A N 1
ATOM 740 C CA . ILE A 1 90 ? 1.889 11.756 11.073 1.00 91.50 90 ILE A CA 1
ATOM 741 C C . ILE A 1 90 ? 0.662 12.275 11.828 1.00 91.50 90 ILE A C 1
ATOM 743 O O . ILE A 1 90 ? -0.402 11.664 11.771 1.00 91.50 90 ILE A O 1
ATOM 747 N N . GLU A 1 91 ? 0.765 13.443 12.464 1.00 91.56 91 GLU A N 1
ATOM 748 C CA . GLU A 1 91 ? -0.358 14.082 13.156 1.00 91.56 91 GLU A CA 1
ATOM 749 C C . GLU A 1 91 ? -1.532 14.354 12.198 1.00 91.56 91 GLU A C 1
ATOM 751 O O . GLU A 1 91 ? -2.690 14.045 12.492 1.00 91.56 91 GLU A O 1
ATOM 756 N N . LYS A 1 92 ? -1.240 14.871 10.998 1.00 89.12 92 LYS A N 1
ATOM 757 C CA . LYS A 1 92 ? -2.250 15.079 9.951 1.00 89.12 92 LYS A CA 1
ATOM 758 C C . LYS A 1 92 ? -2.879 13.767 9.496 1.00 89.12 92 LYS A C 1
ATOM 760 O O . LYS A 1 92 ? -4.099 13.711 9.360 1.00 89.12 92 LYS A O 1
ATOM 765 N N . ALA A 1 93 ? -2.077 12.725 9.293 1.00 90.31 93 ALA A N 1
ATOM 766 C CA . ALA A 1 93 ? -2.559 11.401 8.918 1.00 90.31 93 ALA A CA 1
ATOM 767 C C . ALA A 1 93 ? -3.483 10.810 9.998 1.00 90.31 93 ALA A C 1
ATOM 769 O O . ALA A 1 93 ? -4.545 10.282 9.671 1.00 90.31 93 ALA A O 1
ATOM 770 N N . ARG A 1 94 ? -3.156 11.001 11.281 1.00 90.56 94 ARG A N 1
ATOM 771 C CA . ARG A 1 94 ? -3.994 10.603 12.422 1.00 90.56 94 ARG A CA 1
ATOM 772 C C . ARG A 1 94 ? -5.312 11.381 12.478 1.00 90.56 94 ARG A C 1
ATOM 774 O O . ARG A 1 94 ? -6.368 10.808 12.733 1.00 90.56 94 ARG A O 1
ATOM 781 N N . ASN A 1 95 ? -5.290 12.678 12.186 1.00 89.75 95 ASN A N 1
ATOM 782 C CA . ASN A 1 95 ? -6.519 13.468 12.086 1.00 89.75 95 ASN A CA 1
ATOM 783 C C . ASN A 1 95 ? -7.391 13.017 10.899 1.00 89.75 95 ASN A C 1
ATOM 785 O O . ASN A 1 95 ? -8.616 12.957 11.015 1.00 89.75 95 ASN A O 1
ATOM 789 N N . CYS A 1 96 ? -6.774 12.644 9.773 1.00 86.62 96 CYS A N 1
ATOM 790 C CA . CYS A 1 96 ? -7.475 12.036 8.643 1.00 86.62 96 CYS A CA 1
ATOM 791 C C . CYS A 1 96 ? -8.091 10.679 9.008 1.00 86.62 96 CYS A C 1
ATOM 793 O O . CYS A 1 96 ? -9.253 10.454 8.681 1.00 86.62 96 CYS A O 1
ATOM 795 N N . SER A 1 97 ? -7.346 9.815 9.706 1.00 89.38 97 SER A N 1
ATOM 796 C CA . SER A 1 97 ? -7.822 8.523 10.225 1.00 89.38 97 SER A CA 1
ATOM 797 C C . SER A 1 97 ? -9.142 8.688 10.979 1.00 89.38 97 SER A C 1
ATOM 799 O O . SER A 1 97 ? -10.144 8.088 10.594 1.00 89.38 97 SER A O 1
ATOM 801 N N . LYS A 1 98 ? -9.182 9.595 11.966 1.00 90.31 98 LYS A N 1
ATOM 802 C CA . LYS A 1 98 ? -10.390 9.884 12.759 1.00 90.31 98 LYS A CA 1
ATOM 803 C C . LYS A 1 98 ? -11.556 10.369 11.901 1.00 90.31 98 LYS A C 1
ATOM 805 O O . LYS A 1 98 ? -12.682 9.928 12.093 1.00 90.31 98 LYS A O 1
ATOM 810 N N . LYS A 1 99 ? -11.293 11.258 10.937 1.00 89.12 99 LYS A N 1
ATOM 811 C CA . LYS A 1 99 ? -12.328 11.801 10.041 1.00 89.12 99 LYS A CA 1
ATOM 812 C C . LYS A 1 99 ? -12.973 10.726 9.161 1.00 89.12 99 LYS A C 1
ATOM 814 O O . LYS A 1 99 ? -14.153 10.838 8.849 1.00 89.12 99 LYS A O 1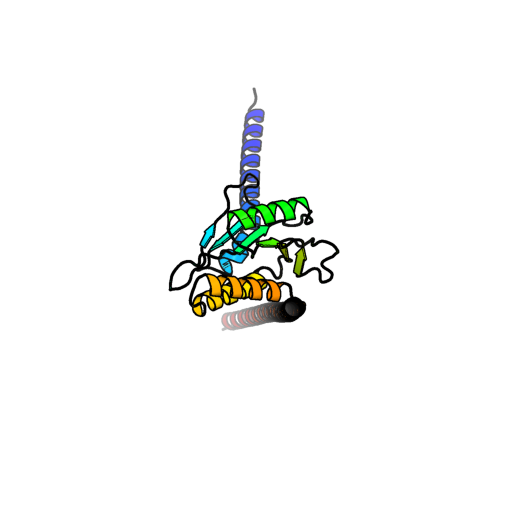
ATOM 819 N N . TYR A 1 100 ? -12.194 9.735 8.735 1.00 89.00 100 TYR A N 1
ATOM 820 C CA . TYR A 1 100 ? -12.649 8.648 7.865 1.00 89.00 100 TYR A CA 1
ATOM 821 C C . TYR A 1 100 ? -12.992 7.359 8.621 1.00 89.00 100 TYR A C 1
ATOM 823 O O . TYR A 1 100 ? -13.379 6.389 7.981 1.00 89.00 100 TYR A O 1
ATOM 831 N N . GLY A 1 101 ? -12.854 7.344 9.950 1.00 90.19 101 GLY A N 1
ATOM 832 C CA . GLY A 1 101 ? -13.170 6.184 10.782 1.00 90.19 101 GLY A CA 1
ATOM 833 C C . GLY A 1 101 ? -12.339 4.944 10.451 1.00 90.19 101 GLY A C 1
ATOM 834 O O . GLY A 1 101 ? -12.865 3.842 10.517 1.00 90.19 101 GLY A O 1
ATOM 835 N N . THR A 1 102 ? -11.069 5.102 10.056 1.00 91.69 102 THR A N 1
ATOM 836 C CA . THR A 1 102 ? -10.212 3.970 9.662 1.00 91.69 102 THR A CA 1
ATOM 837 C C . THR A 1 102 ? -8.858 3.985 10.354 1.00 91.69 102 THR A C 1
ATOM 839 O O . THR A 1 102 ? -8.201 5.025 10.431 1.00 91.69 102 THR A O 1
ATOM 842 N N . ASN A 1 103 ? -8.406 2.809 10.789 1.00 91.75 103 ASN A N 1
ATOM 843 C CA . ASN A 1 103 ? -7.054 2.584 11.310 1.00 91.75 103 ASN A CA 1
ATOM 844 C C . ASN A 1 103 ? -6.042 2.290 10.187 1.00 91.75 103 ASN A C 1
ATOM 846 O O . ASN A 1 103 ? -4.833 2.317 10.403 1.00 91.75 103 ASN A O 1
ATOM 850 N N . TYR A 1 104 ? -6.511 2.036 8.962 1.00 95.38 104 TYR A N 1
ATOM 851 C CA . TYR A 1 104 ? -5.665 1.655 7.831 1.00 95.38 104 TYR A CA 1
ATOM 852 C C . TYR A 1 104 ? -5.197 2.892 7.064 1.00 95.38 104 TYR A C 1
ATOM 854 O O . TYR A 1 104 ? -5.652 3.180 5.955 1.00 95.38 104 TYR A O 1
ATOM 862 N N . VAL A 1 105 ? -4.283 3.645 7.680 1.00 95.06 105 VAL A N 1
ATOM 863 C CA . VAL A 1 105 ? -3.688 4.856 7.102 1.00 95.06 105 VAL A CA 1
ATOM 864 C C . VAL A 1 105 ? -2.238 4.609 6.715 1.00 95.06 105 VAL A C 1
ATOM 866 O O . VAL A 1 105 ? -1.407 4.319 7.571 1.00 95.06 105 VAL A O 1
ATOM 869 N N . ILE A 1 106 ? -1.932 4.762 5.426 1.00 95.81 106 ILE A N 1
ATOM 870 C CA . ILE A 1 106 ? -0.617 4.485 4.847 1.00 95.81 106 ILE A CA 1
ATOM 871 C C . ILE A 1 106 ? 0.002 5.777 4.309 1.00 95.81 106 ILE A C 1
ATOM 873 O O . ILE A 1 106 ? -0.453 6.346 3.315 1.00 95.81 106 ILE A O 1
ATOM 877 N N . VAL A 1 107 ? 1.085 6.228 4.934 1.00 94.44 107 VAL A N 1
ATOM 878 C CA . VAL A 1 107 ? 1.947 7.285 4.399 1.00 94.44 107 VAL A CA 1
ATOM 879 C C . VAL A 1 107 ? 2.996 6.650 3.494 1.00 94.44 107 VAL A C 1
ATOM 881 O O . VAL A 1 107 ? 3.744 5.764 3.905 1.00 94.44 107 VAL A O 1
ATOM 884 N N . VAL A 1 108 ? 3.052 7.117 2.251 1.00 93.56 108 VAL A N 1
ATOM 885 C CA . VAL A 1 108 ? 3.875 6.537 1.192 1.00 93.56 108 VAL A CA 1
ATOM 886 C C . VAL A 1 108 ? 5.012 7.488 0.839 1.00 93.56 108 VAL A C 1
ATOM 888 O O . VAL A 1 108 ? 4.765 8.602 0.381 1.00 93.56 108 VAL A O 1
ATOM 891 N N . SER A 1 109 ? 6.256 7.053 1.045 1.00 91.19 109 SER A N 1
ATOM 892 C CA . SER A 1 109 ? 7.469 7.820 0.720 1.00 91.19 109 SER A CA 1
ATOM 893 C C . SER A 1 109 ? 8.655 6.877 0.483 1.00 91.19 109 SER A C 1
ATOM 895 O O . SER A 1 109 ? 8.781 5.884 1.199 1.00 91.19 109 SER A O 1
ATOM 897 N N . PRO A 1 110 ? 9.559 7.148 -0.481 1.00 88.00 110 PRO A N 1
ATOM 898 C CA . PRO A 1 110 ? 10.826 6.449 -0.580 1.00 88.00 110 PRO A CA 1
ATOM 899 C C . PRO A 1 110 ? 11.804 6.865 0.534 1.00 88.00 110 PRO A C 1
ATOM 901 O O . PRO A 1 110 ? 12.758 6.143 0.805 1.00 88.00 110 PRO A O 1
ATOM 904 N N . ASN A 1 111 ? 11.553 7.992 1.211 1.00 89.31 111 ASN A N 1
ATOM 905 C CA . ASN A 1 111 ? 12.382 8.549 2.278 1.00 89.31 111 ASN A CA 1
ATOM 906 C C . ASN A 1 111 ? 11.740 8.300 3.650 1.00 89.31 111 ASN A C 1
ATOM 908 O O . ASN A 1 111 ? 11.301 9.224 4.343 1.00 89.31 111 ASN A O 1
ATOM 912 N N . LEU A 1 112 ? 11.674 7.020 4.029 1.00 90.75 112 LEU A N 1
ATOM 913 C CA . LEU A 1 112 ? 11.172 6.598 5.337 1.00 90.75 112 LEU A CA 1
ATOM 914 C C . LEU A 1 112 ? 12.127 7.022 6.473 1.00 90.75 112 LEU A C 1
ATOM 916 O O . LEU A 1 112 ? 13.343 7.097 6.260 1.00 90.75 112 LEU A O 1
ATOM 920 N N . PRO A 1 113 ? 11.609 7.301 7.684 1.00 90.12 113 PRO A N 1
ATOM 921 C CA . PRO A 1 113 ? 12.448 7.715 8.798 1.00 90.12 113 PRO A CA 1
ATOM 922 C C . PRO A 1 113 ? 13.386 6.591 9.264 1.00 90.12 113 PRO A C 1
ATOM 924 O O . PRO A 1 113 ? 13.139 5.406 9.045 1.00 90.12 113 PRO A O 1
ATOM 927 N N . ARG A 1 114 ? 14.492 6.969 9.920 1.00 88.31 114 ARG A N 1
ATOM 928 C CA . ARG A 1 114 ? 15.603 6.054 10.268 1.00 88.31 114 ARG A CA 1
ATOM 929 C C . ARG A 1 114 ? 15.201 4.886 11.176 1.00 88.31 114 ARG A C 1
ATOM 931 O O . ARG A 1 114 ? 15.897 3.876 11.199 1.00 88.31 114 ARG A O 1
ATOM 938 N N . ASN A 1 115 ? 14.108 5.020 11.923 1.00 86.50 115 ASN A N 1
ATOM 939 C CA . ASN A 1 115 ? 13.560 3.950 12.757 1.00 86.50 115 ASN A CA 1
ATOM 940 C C . ASN A 1 115 ? 12.991 2.785 11.922 1.00 86.50 115 ASN A C 1
ATOM 942 O O . ASN A 1 115 ? 12.931 1.662 12.417 1.00 86.50 115 ASN A O 1
ATOM 946 N N . VAL A 1 116 ? 12.653 3.011 10.647 1.00 88.19 116 VAL A N 1
ATOM 947 C CA . VAL A 1 116 ? 12.248 1.964 9.699 1.00 88.19 116 VAL A CA 1
ATOM 948 C C . VAL A 1 116 ? 13.494 1.319 9.077 1.00 88.19 116 VAL A C 1
ATOM 950 O O . VAL A 1 116 ? 13.918 1.651 7.969 1.00 88.19 116 VAL A O 1
ATOM 953 N N . LYS A 1 117 ? 14.118 0.394 9.818 1.00 85.50 117 LYS A N 1
ATOM 954 C CA . LYS A 1 117 ? 15.431 -0.200 9.480 1.00 85.50 117 LYS A CA 1
ATOM 955 C C . LYS A 1 117 ? 15.484 -0.872 8.101 1.00 85.50 117 LYS A C 1
ATOM 957 O O . LYS A 1 117 ? 16.489 -0.752 7.405 1.00 85.50 117 LYS A O 1
ATOM 962 N N . ASN A 1 118 ? 14.410 -1.547 7.695 1.00 83.62 118 ASN A N 1
ATOM 963 C CA . ASN A 1 118 ? 14.327 -2.243 6.407 1.00 83.62 118 ASN A CA 1
ATOM 964 C C . ASN A 1 118 ? 14.082 -1.313 5.205 1.00 83.62 118 ASN A C 1
ATOM 966 O O . ASN A 1 118 ? 14.143 -1.771 4.066 1.00 83.62 118 ASN A O 1
ATOM 970 N N . LYS A 1 119 ? 13.807 -0.018 5.444 1.00 86.75 119 LYS A N 1
ATOM 971 C CA . LYS A 1 119 ? 13.467 1.003 4.433 1.00 86.75 119 LYS A CA 1
ATOM 972 C C . LYS A 1 119 ? 12.258 0.666 3.549 1.00 86.75 119 LYS A C 1
ATOM 974 O O . LYS A 1 119 ? 12.064 1.293 2.511 1.00 86.75 119 LYS A O 1
ATOM 979 N N . LEU A 1 120 ? 11.459 -0.317 3.943 1.00 88.31 120 LEU A N 1
ATOM 980 C CA . LEU A 1 120 ? 10.346 -0.841 3.165 1.00 88.31 120 LEU A CA 1
ATOM 981 C C . LEU A 1 120 ? 9.027 -0.562 3.863 1.00 88.31 120 LEU A C 1
ATOM 983 O O . LEU A 1 120 ? 8.154 0.068 3.271 1.00 88.31 120 LEU A O 1
ATOM 987 N N . PHE A 1 121 ? 8.890 -1.007 5.107 1.00 92.31 121 PHE A N 1
ATOM 988 C CA . PHE A 1 121 ? 7.638 -0.935 5.840 1.00 92.31 121 PHE A CA 1
ATOM 989 C C . PHE A 1 121 ? 7.888 -0.771 7.331 1.00 92.31 121 PHE A C 1
ATOM 991 O O . PHE A 1 121 ? 8.769 -1.423 7.896 1.00 92.31 121 PHE A O 1
ATOM 998 N N . GLY A 1 122 ? 7.081 0.067 7.965 1.00 92.19 122 GLY A N 1
ATOM 999 C CA . GLY A 1 122 ? 7.073 0.229 9.406 1.00 92.19 122 GLY A CA 1
ATOM 1000 C C . GLY A 1 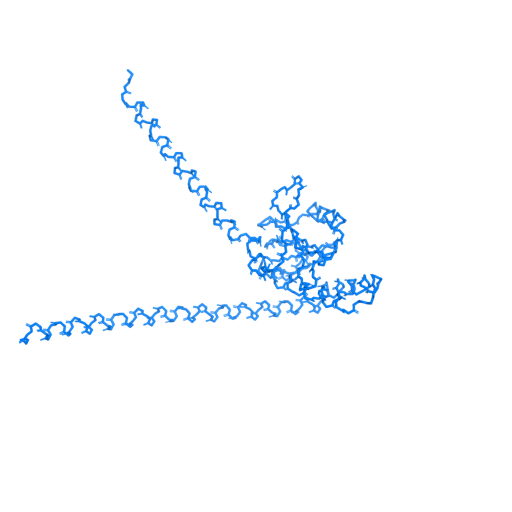122 ? 5.817 0.937 9.876 1.00 92.19 122 GLY A C 1
ATOM 1001 O O . GLY A 1 122 ? 4.908 1.228 9.101 1.00 92.19 122 GLY A O 1
ATOM 1002 N N . GLU A 1 123 ? 5.799 1.241 11.160 1.00 93.50 123 GLU A N 1
ATOM 1003 C CA . GLU A 1 123 ? 4.721 1.957 11.815 1.00 93.50 123 GLU A CA 1
ATOM 1004 C C . GLU A 1 123 ? 5.333 3.051 12.695 1.00 93.50 123 GLU A C 1
ATOM 1006 O O . GLU A 1 123 ? 6.458 2.930 13.196 1.00 93.50 123 GLU A O 1
ATOM 1011 N N . LYS A 1 124 ? 4.625 4.173 12.791 1.00 92.50 124 LYS A N 1
ATOM 1012 C CA . LYS A 1 124 ? 4.867 5.184 13.812 1.00 92.50 124 LYS A CA 1
ATOM 1013 C C . LYS A 1 124 ? 3.519 5.762 14.211 1.00 92.50 124 LYS A C 1
ATOM 1015 O O . LYS A 1 124 ? 2.802 6.277 13.353 1.00 92.50 124 LYS A O 1
ATOM 1020 N N . ASP A 1 125 ? 3.233 5.786 15.509 1.00 91.06 125 ASP A N 1
ATOM 1021 C CA . ASP A 1 125 ? 2.150 6.596 16.069 1.00 91.06 125 ASP A CA 1
ATOM 1022 C C . ASP A 1 125 ? 0.729 6.219 15.584 1.00 91.06 125 ASP A C 1
ATOM 1024 O O . ASP A 1 125 ? -0.157 7.076 15.481 1.00 91.06 125 ASP A O 1
ATOM 1028 N N . GLY A 1 126 ? 0.501 4.942 15.293 1.00 89.50 126 GLY A N 1
ATOM 1029 C CA . GLY A 1 126 ? -0.721 4.394 14.709 1.00 89.50 126 GLY A CA 1
ATOM 1030 C C . GLY A 1 126 ? -0.794 4.522 13.183 1.00 89.50 126 GLY A C 1
ATOM 1031 O O . GLY A 1 126 ? -1.843 4.270 12.596 1.00 89.50 126 GLY A O 1
ATOM 1032 N N . ILE A 1 127 ? 0.277 4.989 12.532 1.00 93.94 127 ILE A N 1
ATOM 1033 C CA . ILE A 1 127 ? 0.308 5.285 11.097 1.00 93.94 127 ILE A CA 1
ATOM 1034 C C . ILE A 1 127 ? 1.301 4.363 10.401 1.00 93.94 127 ILE A C 1
ATOM 1036 O O . ILE A 1 127 ? 2.486 4.312 10.741 1.00 93.94 127 ILE A O 1
ATOM 1040 N N . LEU A 1 128 ? 0.820 3.668 9.373 1.00 95.62 128 LEU A N 1
ATOM 1041 C CA . LEU A 1 128 ? 1.641 2.786 8.560 1.00 95.62 128 LEU A CA 1
ATOM 1042 C C . LEU A 1 128 ? 2.516 3.619 7.622 1.00 95.62 128 LEU A C 1
ATOM 1044 O O . LEU A 1 128 ? 2.048 4.542 6.954 1.00 95.62 128 LEU A O 1
ATOM 1048 N N . LEU A 1 129 ? 3.796 3.276 7.548 1.00 95.00 129 LEU A N 1
ATOM 1049 C CA . LEU A 1 129 ? 4.791 3.916 6.698 1.00 95.00 129 LEU A CA 1
ATOM 1050 C C . LEU A 1 129 ? 5.255 2.906 5.652 1.00 95.00 129 LEU A C 1
ATOM 1052 O O . LEU A 1 129 ? 5.740 1.832 6.006 1.00 95.00 129 LEU A O 1
ATOM 1056 N N . ALA A 1 130 ? 5.125 3.235 4.369 1.00 93.56 130 ALA A N 1
ATOM 1057 C CA . ALA A 1 130 ? 5.432 2.303 3.290 1.00 93.56 130 ALA A CA 1
ATOM 1058 C C . ALA A 1 130 ? 6.264 2.938 2.174 1.00 93.56 130 ALA A C 1
ATOM 1060 O O . ALA A 1 130 ? 6.001 4.050 1.712 1.00 93.56 130 ALA A O 1
ATOM 1061 N N . HIS A 1 131 ? 7.230 2.176 1.674 1.00 91.50 131 HIS A N 1
ATOM 1062 C CA . HIS A 1 131 ? 7.933 2.503 0.447 1.00 91.50 131 HIS A CA 1
ATOM 1063 C C . HIS A 1 131 ? 6.992 2.298 -0.762 1.00 91.50 131 HIS A C 1
ATOM 1065 O O . HIS A 1 131 ? 6.268 1.294 -0.814 1.00 91.50 131 HIS A O 1
ATOM 1071 N N . PRO A 1 132 ? 7.014 3.183 -1.782 1.00 88.94 132 PRO A N 1
ATOM 1072 C CA . PRO A 1 132 ? 6.150 3.074 -2.962 1.00 88.94 132 PRO A CA 1
ATOM 1073 C C . PRO A 1 132 ? 6.225 1.719 -3.680 1.00 88.94 132 PRO A C 1
ATOM 1075 O O . PRO A 1 132 ? 5.252 1.280 -4.282 1.00 88.94 132 PRO A O 1
ATOM 1078 N N . SER A 1 133 ? 7.365 1.027 -3.601 1.00 85.38 133 SER A N 1
ATOM 1079 C CA . SER A 1 133 ? 7.575 -0.269 -4.264 1.00 85.38 133 SER A CA 1
ATOM 1080 C C . SER A 1 133 ? 6.746 -1.423 -3.694 1.00 85.38 133 SER A C 1
ATOM 1082 O O . SER A 1 133 ? 6.632 -2.448 -4.359 1.00 85.38 133 SER A O 1
ATOM 1084 N N . ILE A 1 134 ? 6.197 -1.288 -2.483 1.00 87.56 134 ILE A N 1
ATOM 1085 C CA . ILE A 1 134 ? 5.433 -2.354 -1.813 1.00 87.56 134 ILE A CA 1
ATOM 1086 C C . ILE A 1 134 ? 4.015 -1.938 -1.416 1.00 87.56 134 ILE A C 1
ATOM 1088 O O . ILE A 1 134 ? 3.244 -2.773 -0.949 1.00 87.56 134 ILE A O 1
ATOM 1092 N N . VAL A 1 135 ? 3.642 -0.669 -1.617 1.00 92.06 135 VAL A N 1
ATOM 1093 C CA . VAL A 1 135 ? 2.342 -0.130 -1.180 1.00 92.06 135 VAL A CA 1
ATOM 1094 C C . VAL A 1 135 ? 1.156 -0.916 -1.741 1.00 92.06 135 VAL A C 1
ATOM 1096 O O . VAL A 1 135 ? 0.191 -1.167 -1.026 1.00 92.06 135 VAL A O 1
ATOM 1099 N N . VAL A 1 136 ? 1.242 -1.359 -2.999 1.00 91.62 136 VAL A N 1
ATOM 1100 C CA . VAL A 1 136 ? 0.194 -2.163 -3.643 1.00 91.62 136 VAL A CA 1
ATOM 1101 C C . VAL A 1 136 ? 0.029 -3.507 -2.947 1.00 91.62 136 VAL A C 1
ATOM 1103 O O . VAL A 1 136 ? -1.092 -3.968 -2.760 1.00 91.62 136 VAL A O 1
ATOM 1106 N N . GLU A 1 137 ? 1.131 -4.143 -2.561 1.00 88.12 137 GLU A N 1
ATOM 1107 C CA . GLU A 1 137 ? 1.074 -5.458 -1.934 1.00 88.12 137 GLU A CA 1
ATOM 1108 C C . GLU A 1 137 ? 0.533 -5.363 -0.508 1.00 88.12 137 GLU A C 1
ATOM 1110 O O . GLU A 1 137 ? -0.352 -6.130 -0.142 1.00 88.12 137 GLU A O 1
ATOM 1115 N N . ILE A 1 138 ? 0.955 -4.347 0.252 1.00 92.19 138 ILE A N 1
ATOM 1116 C CA . ILE A 1 138 ? 0.367 -4.035 1.561 1.00 92.19 138 ILE A CA 1
ATOM 1117 C C . ILE A 1 138 ? -1.143 -3.804 1.420 1.00 92.19 138 ILE A C 1
ATOM 1119 O O . ILE A 1 138 ? -1.935 -4.435 2.118 1.00 92.19 138 ILE A O 1
ATOM 1123 N N . ALA A 1 139 ? -1.552 -2.959 0.470 1.00 95.00 139 ALA A N 1
ATOM 1124 C CA . ALA A 1 139 ? -2.958 -2.669 0.209 1.00 95.00 139 ALA A CA 1
ATOM 1125 C C . ALA A 1 139 ? -3.764 -3.931 -0.140 1.00 95.00 139 ALA A C 1
ATOM 1127 O O . ALA A 1 139 ? -4.882 -4.087 0.341 1.00 95.00 139 ALA A O 1
ATOM 1128 N N . LYS A 1 140 ? -3.200 -4.869 -0.916 1.00 93.31 140 LYS A N 1
ATOM 1129 C CA . LYS A 1 140 ? -3.851 -6.154 -1.224 1.00 93.31 140 LYS A CA 1
ATOM 1130 C C . LYS A 1 140 ? -4.067 -7.005 0.021 1.00 93.31 140 LYS A C 1
ATOM 1132 O O . LYS A 1 140 ? -5.141 -7.586 0.159 1.00 93.31 140 LYS A O 1
ATOM 1137 N N . GLN A 1 141 ? -3.070 -7.101 0.902 1.00 91.31 141 GLN A N 1
ATOM 1138 C CA . GLN A 1 141 ? -3.191 -7.878 2.139 1.00 91.31 141 GLN A CA 1
ATOM 1139 C C . GLN A 1 141 ? -4.268 -7.288 3.052 1.00 91.31 141 GLN A C 1
ATOM 1141 O O . GLN A 1 141 ? -5.163 -8.014 3.476 1.00 91.31 141 GLN A O 1
ATOM 1146 N N . ILE A 1 142 ? -4.229 -5.969 3.269 1.00 94.88 142 ILE A N 1
ATOM 1147 C CA . ILE A 1 142 ? -5.215 -5.256 4.089 1.00 94.88 142 ILE A CA 1
ATOM 1148 C C . ILE A 1 142 ? -6.615 -5.418 3.493 1.00 94.88 142 ILE A C 1
ATOM 1150 O O . ILE A 1 142 ? -7.527 -5.854 4.186 1.00 94.88 142 ILE A O 1
ATOM 1154 N N . ARG A 1 143 ? -6.779 -5.161 2.189 1.00 96.44 143 ARG A N 1
ATOM 1155 C CA . ARG A 1 143 ? -8.061 -5.314 1.489 1.00 96.44 143 ARG A CA 1
ATOM 1156 C C . ARG A 1 143 ? -8.624 -6.727 1.627 1.00 96.44 143 ARG A C 1
ATOM 1158 O O . ARG A 1 143 ? -9.803 -6.876 1.929 1.00 96.44 143 ARG A O 1
ATOM 1165 N N . ARG A 1 144 ? -7.810 -7.764 1.389 1.00 94.12 144 ARG A N 1
ATOM 1166 C CA . ARG A 1 144 ? -8.247 -9.165 1.523 1.00 94.12 144 ARG A CA 1
ATOM 1167 C C . ARG A 1 144 ? -8.696 -9.475 2.943 1.00 94.12 144 ARG A C 1
ATOM 1169 O O . ARG A 1 144 ? -9.739 -10.092 3.115 1.00 94.12 144 ARG A O 1
ATOM 1176 N N . ALA A 1 145 ? -7.928 -9.034 3.931 1.00 93.56 145 ALA A N 1
ATOM 1177 C CA . ALA A 1 145 ? -8.251 -9.282 5.322 1.00 93.56 145 ALA A CA 1
ATOM 1178 C C . ALA A 1 145 ? -9.530 -8.548 5.750 1.00 93.56 145 ALA A C 1
ATOM 1180 O O . ALA A 1 145 ? -10.382 -9.168 6.370 1.00 93.56 145 ALA A O 1
ATOM 1181 N N . ILE A 1 146 ? -9.732 -7.290 5.337 1.00 95.31 146 ILE A N 1
ATOM 1182 C CA . ILE A 1 146 ? -10.993 -6.568 5.577 1.00 95.31 146 ILE A CA 1
ATOM 1183 C C . ILE A 1 146 ? -12.169 -7.333 4.954 1.00 95.31 146 ILE A C 1
ATOM 1185 O O . ILE A 1 146 ? -13.152 -7.593 5.636 1.00 95.31 146 ILE A O 1
ATOM 1189 N N . ILE A 1 147 ? -12.072 -7.762 3.692 1.00 95.44 147 ILE A N 1
ATOM 1190 C CA . ILE A 1 147 ? -13.147 -8.536 3.045 1.00 95.44 147 ILE A CA 1
ATOM 1191 C C . ILE A 1 147 ? -13.468 -9.812 3.832 1.00 95.44 147 ILE A C 1
ATOM 1193 O O . ILE A 1 147 ? -14.640 -10.123 4.040 1.00 95.44 147 ILE A O 1
ATOM 1197 N N . GLU A 1 148 ? -12.446 -10.535 4.289 1.00 94.25 148 GLU A N 1
ATOM 1198 C CA . GLU A 1 148 ? -12.641 -11.766 5.054 1.00 94.25 148 GLU A CA 1
ATOM 1199 C C . GLU A 1 148 ? -13.272 -11.499 6.425 1.00 94.25 148 GLU A C 1
ATOM 1201 O O . GLU A 1 148 ? -14.175 -12.220 6.841 1.00 94.25 148 GLU A O 1
ATOM 1206 N N . ILE A 1 149 ? -12.874 -10.417 7.098 1.00 93.88 149 ILE A N 1
ATOM 1207 C CA . ILE A 1 149 ? -13.501 -9.992 8.350 1.00 93.88 149 ILE A CA 1
ATOM 1208 C C . ILE A 1 149 ? -14.991 -9.727 8.132 1.00 93.88 149 ILE A C 1
ATOM 1210 O O . ILE A 1 149 ? -15.809 -10.226 8.898 1.00 93.88 149 ILE A O 1
ATOM 1214 N N . TYR A 1 150 ? -15.363 -9.007 7.072 1.00 93.12 150 TYR A N 1
ATOM 1215 C CA . TYR A 1 150 ? -16.770 -8.736 6.756 1.00 93.12 150 TYR A CA 1
ATOM 1216 C C . TYR A 1 150 ? -17.556 -9.990 6.391 1.00 93.12 150 TYR A C 1
ATOM 1218 O O . TYR A 1 150 ? -18.753 -10.058 6.652 1.00 93.12 150 TYR A O 1
ATOM 1226 N N . ARG A 1 151 ? -16.895 -10.983 5.796 1.00 91.31 151 ARG A N 1
ATOM 1227 C CA . ARG A 1 151 ? -17.502 -12.277 5.488 1.00 91.31 151 ARG A CA 1
ATOM 1228 C C . ARG A 1 151 ? -17.771 -13.100 6.751 1.00 91.31 151 ARG A C 1
ATOM 1230 O O . ARG A 1 151 ? -18.756 -13.827 6.794 1.00 91.31 151 ARG A O 1
ATOM 1237 N N . GLN A 1 152 ? -16.879 -13.026 7.737 1.00 91.88 152 GLN A N 1
ATOM 1238 C CA . GLN A 1 152 ? -16.918 -13.860 8.940 1.00 91.88 152 GLN A CA 1
ATOM 1239 C C . GLN A 1 152 ? -17.574 -13.189 10.149 1.00 91.88 152 GLN A C 1
ATOM 1241 O O . GLN A 1 152 ? -17.824 -13.870 11.140 1.00 91.88 152 GLN A O 1
ATOM 1246 N N . ALA A 1 153 ? -17.728 -11.866 10.155 1.00 90.62 153 ALA A N 1
ATOM 1247 C CA . ALA A 1 153 ? -18.226 -11.148 11.319 1.00 90.62 153 ALA A CA 1
ATOM 1248 C C . ALA A 1 153 ? -19.734 -11.346 11.497 1.00 90.62 153 ALA A C 1
ATOM 1250 O O . ALA A 1 153 ? -20.513 -11.072 10.588 1.00 90.62 153 ALA A O 1
ATOM 1251 N N . GLU A 1 154 ? -20.148 -11.768 12.691 1.00 84.81 154 GLU A N 1
ATOM 1252 C CA . GLU A 1 154 ? -21.572 -11.961 13.008 1.00 84.81 154 GLU A CA 1
ATOM 1253 C C . GLU A 1 154 ? -22.292 -10.633 13.268 1.00 84.81 154 GLU A C 1
ATOM 1255 O O . GLU A 1 154 ? -23.483 -10.479 13.007 1.00 84.81 154 GLU A O 1
ATOM 1260 N N . ASN A 1 155 ? -21.566 -9.661 13.819 1.00 90.88 155 ASN A N 1
ATOM 1261 C CA . ASN A 1 155 ? -22.075 -8.342 14.168 1.00 90.88 155 ASN A CA 1
ATOM 1262 C C . ASN A 1 155 ? -20.943 -7.301 14.183 1.00 90.88 155 ASN A C 1
ATOM 1264 O O . ASN A 1 155 ? -19.764 -7.617 14.005 1.00 90.88 155 ASN A O 1
ATOM 1268 N N . SER A 1 156 ? -21.299 -6.039 14.426 1.00 87.44 156 SER A N 1
ATOM 1269 C CA . SER A 1 156 ? -20.353 -4.918 14.432 1.00 87.44 156 SER A CA 1
ATOM 1270 C C . SER A 1 156 ? -19.278 -5.008 15.520 1.00 87.44 156 SER A C 1
ATOM 1272 O O . SER A 1 156 ? -18.154 -4.573 15.279 1.00 87.44 156 SER A O 1
ATOM 1274 N N . LYS A 1 157 ? -19.581 -5.588 16.691 1.00 90.31 157 LYS A N 1
ATOM 1275 C CA . LYS A 1 157 ? -18.596 -5.756 17.774 1.00 90.31 157 LYS A CA 1
ATOM 1276 C C . LYS A 1 157 ? -17.551 -6.810 17.414 1.00 90.31 157 LYS A C 1
ATOM 1278 O O . LYS A 1 157 ? -16.362 -6.568 17.593 1.00 90.31 157 LYS A O 1
ATOM 1283 N N . ASP A 1 158 ? -17.986 -7.947 16.872 1.00 91.12 158 ASP A N 1
ATOM 1284 C CA . ASP A 1 158 ? -17.080 -8.995 16.385 1.00 91.12 158 ASP A CA 1
ATOM 1285 C C . ASP A 1 158 ? -16.204 -8.477 15.234 1.00 91.12 158 ASP A C 1
ATOM 1287 O O . ASP A 1 158 ? -14.992 -8.694 15.213 1.00 91.12 158 ASP A O 1
ATOM 1291 N N . ARG A 1 159 ? -16.789 -7.680 14.329 1.00 92.19 159 ARG A N 1
ATOM 1292 C CA . ARG A 1 159 ? -16.041 -6.989 13.273 1.00 92.19 159 ARG A CA 1
ATOM 1293 C C . ARG A 1 159 ? -14.936 -6.101 13.843 1.00 92.19 159 ARG A C 1
ATOM 1295 O O . ARG A 1 159 ? -13.788 -6.246 13.437 1.00 92.19 159 ARG A O 1
ATOM 1302 N N . GLN A 1 160 ? -15.260 -5.234 14.802 1.00 89.81 160 GLN A N 1
ATOM 1303 C CA . GLN A 1 160 ? -14.283 -4.330 15.413 1.00 89.81 160 GLN A CA 1
ATOM 1304 C C . GLN A 1 160 ? -13.140 -5.099 16.097 1.00 89.81 160 GLN A C 1
ATOM 1306 O O . GLN A 1 160 ? -11.973 -4.770 15.896 1.00 89.81 160 GLN A O 1
ATOM 1311 N N . ALA A 1 161 ? -13.455 -6.165 16.838 1.00 92.06 161 ALA A N 1
ATOM 1312 C CA . ALA A 1 161 ? -12.447 -7.003 17.487 1.00 92.06 161 ALA A CA 1
ATOM 1313 C C . ALA A 1 161 ? -11.529 -7.717 16.474 1.00 92.06 161 ALA A C 1
ATOM 1315 O O . ALA A 1 161 ? -10.328 -7.870 16.702 1.00 92.06 161 ALA A O 1
ATOM 1316 N N . LYS A 1 162 ? -12.075 -8.161 15.336 1.00 93.31 162 LYS A N 1
ATOM 1317 C CA . LYS A 1 162 ? -11.292 -8.767 14.249 1.00 93.31 162 LYS A CA 1
ATOM 1318 C C . LYS A 1 162 ? -10.429 -7.737 13.509 1.00 93.31 162 LYS A C 1
ATOM 1320 O O . LYS A 1 162 ? -9.298 -8.055 13.145 1.00 93.31 162 LYS A O 1
ATOM 1325 N N . GLU A 1 163 ? -10.921 -6.515 13.316 1.00 91.69 163 GLU A N 1
ATOM 1326 C CA . GLU A 1 163 ? -10.158 -5.412 12.711 1.00 91.69 163 GLU A CA 1
ATOM 1327 C C . GLU A 1 163 ? -8.973 -4.973 13.582 1.00 91.69 163 GLU A C 1
ATOM 1329 O O . GLU A 1 163 ? -7.892 -4.711 13.047 1.00 91.69 163 GLU A O 1
ATOM 1334 N N . GLU A 1 164 ? -9.138 -4.961 14.907 1.00 92.12 164 GLU A N 1
ATOM 1335 C CA . GLU A 1 164 ? -8.057 -4.707 15.868 1.00 92.12 164 GLU A CA 1
ATOM 1336 C C . GLU A 1 164 ? -6.969 -5.788 15.781 1.00 92.12 164 GLU A C 1
ATOM 1338 O O . GLU A 1 164 ? -5.800 -5.476 15.556 1.00 92.12 164 GLU A O 1
ATOM 1343 N N . LYS A 1 165 ? -7.358 -7.072 15.794 1.00 92.62 165 LYS A N 1
ATOM 1344 C CA . LYS A 1 165 ? -6.418 -8.192 15.590 1.00 92.62 165 LYS A CA 1
ATOM 1345 C C . LYS A 1 165 ? -5.677 -8.110 14.256 1.00 92.62 165 LYS A C 1
ATOM 1347 O O . LYS A 1 165 ? -4.499 -8.456 14.174 1.00 92.62 165 LYS A O 1
ATOM 1352 N N . LEU A 1 166 ? -6.360 -7.679 13.195 1.00 92.38 166 LEU A N 1
ATOM 1353 C CA . LEU A 1 166 ? -5.729 -7.459 11.897 1.00 92.38 166 LEU A CA 1
ATOM 1354 C C . LEU A 1 166 ? -4.695 -6.332 11.970 1.00 92.38 166 LEU A C 1
ATOM 1356 O O . LEU A 1 166 ? -3.613 -6.473 11.402 1.00 92.38 166 LEU A O 1
ATOM 1360 N N . TYR A 1 167 ? -5.007 -5.234 12.656 1.00 91.62 167 TYR A N 1
ATOM 1361 C CA . TYR A 1 167 ? -4.066 -4.134 12.836 1.00 91.62 167 TYR A CA 1
ATOM 1362 C C . TYR A 1 167 ? -2.799 -4.599 13.570 1.00 91.62 167 TYR A C 1
ATOM 1364 O O . TYR A 1 167 ? -1.695 -4.401 13.056 1.00 91.62 167 TYR A O 1
ATOM 1372 N N . ASP A 1 168 ? -2.954 -5.320 14.682 1.00 92.88 168 ASP A N 1
ATOM 1373 C CA . ASP A 1 168 ? -1.836 -5.901 15.438 1.00 92.88 168 ASP A CA 1
ATOM 1374 C C . ASP A 1 168 ? -0.992 -6.851 14.581 1.00 92.88 168 ASP A C 1
ATOM 1376 O O . ASP A 1 168 ? 0.243 -6.837 14.619 1.00 92.88 168 ASP A O 1
ATOM 1380 N N . TYR A 1 169 ? -1.648 -7.660 13.747 1.00 92.12 169 TYR A N 1
ATOM 1381 C CA . TYR A 1 169 ? -0.954 -8.533 12.812 1.00 92.12 169 TYR A CA 1
ATOM 1382 C C . TYR A 1 169 ? -0.154 -7.744 11.769 1.00 92.12 169 TYR A C 1
ATOM 1384 O O . TYR A 1 169 ? 1.002 -8.090 11.524 1.00 92.12 169 TYR A O 1
ATOM 1392 N N . ILE A 1 170 ? -0.713 -6.682 11.179 1.00 90.81 170 ILE A N 1
ATOM 1393 C CA . ILE A 1 170 ? -0.033 -5.854 10.166 1.00 90.81 170 ILE A CA 1
ATOM 1394 C C . ILE A 1 170 ? 1.259 -5.245 10.720 1.00 90.81 170 ILE A C 1
ATOM 1396 O O . ILE A 1 170 ? 2.262 -5.195 10.012 1.00 90.81 170 ILE A O 1
ATOM 1400 N N . ILE A 1 171 ? 1.267 -4.807 11.979 1.00 91.69 171 ILE A N 1
ATOM 1401 C CA . ILE A 1 171 ? 2.459 -4.209 12.602 1.00 91.69 171 ILE A CA 1
ATOM 1402 C C . ILE A 1 171 ? 3.423 -5.254 13.187 1.00 91.69 171 ILE A C 1
ATOM 1404 O O . ILE A 1 171 ? 4.515 -4.914 13.646 1.00 91.69 171 ILE A O 1
ATOM 1408 N N . SER A 1 172 ? 3.051 -6.537 13.163 1.00 91.12 172 SER A N 1
ATOM 1409 C CA . SER A 1 172 ? 3.875 -7.619 13.697 1.00 91.12 172 SER A CA 1
ATOM 1410 C C . SER A 1 172 ? 5.144 -7.854 12.868 1.00 91.12 172 SER A C 1
ATOM 1412 O O . SER A 1 172 ? 5.172 -7.710 11.642 1.00 91.12 172 SER A O 1
ATOM 1414 N N . GLN A 1 173 ? 6.200 -8.337 13.530 1.00 88.12 173 GLN A N 1
ATOM 1415 C CA . GLN A 1 173 ? 7.443 -8.744 12.858 1.00 88.12 173 GLN A CA 1
ATOM 1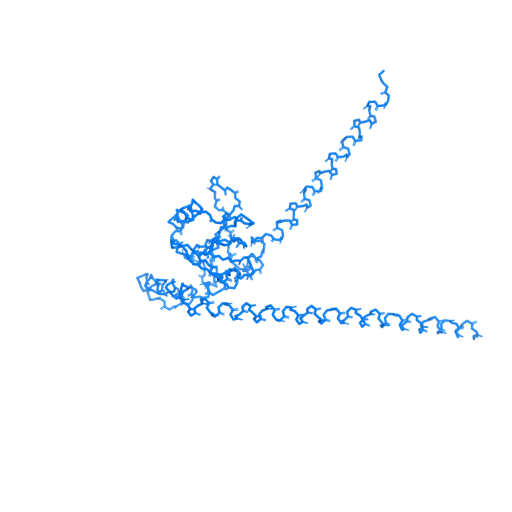416 C C . GLN A 1 173 ? 7.214 -9.837 11.805 1.00 88.12 173 GLN A C 1
ATOM 1418 O O . GLN A 1 173 ? 7.893 -9.864 10.779 1.00 88.12 173 GLN A O 1
ATOM 1423 N N . ASN A 1 174 ? 6.236 -10.719 12.030 1.00 89.94 174 ASN A N 1
ATOM 1424 C CA . ASN A 1 174 ? 5.889 -11.769 11.080 1.00 89.94 174 ASN A CA 1
ATOM 1425 C C . ASN A 1 174 ? 5.358 -11.177 9.766 1.00 89.94 174 ASN A C 1
ATOM 1427 O O . ASN A 1 174 ? 5.818 -11.553 8.688 1.00 89.94 174 ASN A O 1
ATOM 1431 N N . PHE A 1 175 ? 4.441 -10.207 9.842 1.00 88.38 175 PHE A N 1
ATOM 1432 C CA . PHE A 1 175 ? 3.929 -9.531 8.651 1.00 88.38 175 PHE A CA 1
ATOM 1433 C C . PHE A 1 175 ? 5.037 -8.784 7.905 1.00 88.38 175 PHE A C 1
ATOM 1435 O O . PHE A 1 175 ? 5.178 -8.961 6.694 1.00 88.38 175 PHE A O 1
ATOM 1442 N N . ILE A 1 176 ? 5.866 -8.022 8.628 1.00 85.38 176 ILE A N 1
ATOM 1443 C CA . ILE A 1 176 ? 7.006 -7.297 8.049 1.00 85.38 176 ILE A CA 1
ATOM 1444 C C . ILE A 1 176 ? 7.928 -8.267 7.294 1.00 85.38 176 ILE A C 1
ATOM 1446 O O . ILE A 1 176 ? 8.211 -8.057 6.114 1.00 85.38 176 ILE A O 1
ATOM 1450 N N . SER A 1 177 ? 8.329 -9.371 7.933 1.00 86.00 177 SER A N 1
ATOM 1451 C CA . SER A 1 177 ? 9.196 -10.382 7.316 1.00 86.00 177 SER A CA 1
ATOM 1452 C C . SER A 1 177 ? 8.559 -11.024 6.080 1.00 86.00 177 SER A C 1
ATOM 1454 O O . SER A 1 177 ? 9.230 -11.246 5.069 1.00 86.00 177 SER A O 1
ATOM 1456 N N . ASN A 1 178 ? 7.255 -11.304 6.118 1.00 85.31 178 ASN A N 1
ATOM 1457 C CA . ASN A 1 178 ? 6.540 -11.876 4.978 1.00 85.31 178 ASN A CA 1
ATOM 1458 C C . ASN A 1 178 ? 6.484 -10.905 3.794 1.00 85.31 178 ASN A C 1
ATOM 1460 O O . ASN A 1 178 ? 6.710 -11.319 2.655 1.00 85.31 178 ASN A O 1
ATOM 1464 N N . ILE A 1 179 ? 6.256 -9.615 4.049 1.00 81.56 179 ILE A N 1
ATOM 1465 C CA . ILE A 1 179 ? 6.283 -8.573 3.017 1.00 81.56 179 ILE A CA 1
ATOM 1466 C C . ILE A 1 179 ? 7.684 -8.415 2.420 1.00 81.56 179 ILE A C 1
ATOM 1468 O O . ILE A 1 179 ? 7.814 -8.318 1.200 1.00 81.56 179 ILE A O 1
ATOM 1472 N N . GLU A 1 180 ? 8.738 -8.445 3.235 1.00 82.56 180 GLU A N 1
ATOM 1473 C CA . GLU A 1 180 ? 10.122 -8.384 2.751 1.00 82.56 180 GLU A CA 1
ATOM 1474 C C . GLU A 1 180 ? 10.461 -9.562 1.832 1.00 82.56 180 GLU A C 1
ATOM 1476 O O . GLU A 1 180 ? 10.987 -9.363 0.733 1.00 82.56 180 GLU A O 1
ATOM 1481 N N . LYS A 1 181 ? 10.109 -10.787 2.241 1.00 84.50 181 LYS A N 1
ATOM 1482 C CA . LYS A 1 181 ? 10.294 -11.995 1.421 1.00 84.50 181 LYS A CA 1
ATOM 1483 C C . LYS A 1 181 ? 9.544 -11.877 0.100 1.00 84.50 181 LYS A C 1
ATOM 1485 O O . LYS A 1 181 ? 10.124 -12.111 -0.961 1.00 84.50 181 LYS A O 1
ATOM 1490 N N . LEU A 1 182 ? 8.277 -11.471 0.150 1.00 77.38 182 LEU A N 1
ATOM 1491 C CA . LEU A 1 182 ? 7.447 -11.304 -1.039 1.00 77.38 182 LEU A CA 1
ATOM 1492 C C . LEU A 1 182 ? 8.011 -10.232 -1.981 1.00 77.38 182 LEU A C 1
ATOM 1494 O O . LEU A 1 182 ? 8.053 -10.434 -3.194 1.00 77.38 182 LEU A O 1
ATOM 1498 N N . TYR A 1 183 ? 8.523 -9.130 -1.433 1.00 77.81 183 TYR A N 1
ATOM 1499 C CA . TYR A 1 183 ? 9.184 -8.082 -2.204 1.00 77.81 183 TYR A CA 1
ATOM 1500 C C . TYR A 1 183 ? 10.470 -8.573 -2.883 1.00 77.81 183 TYR A C 1
ATOM 1502 O O . TYR A 1 183 ? 10.694 -8.283 -4.060 1.00 77.81 183 TYR A O 1
ATOM 1510 N N . ILE A 1 184 ? 11.301 -9.350 -2.180 1.00 79.31 184 ILE A N 1
ATOM 1511 C CA . ILE A 1 184 ? 12.506 -9.963 -2.758 1.00 79.31 184 ILE A CA 1
ATOM 1512 C C . ILE A 1 184 ? 12.128 -10.896 -3.913 1.00 79.31 184 ILE A C 1
ATOM 1514 O O . ILE A 1 184 ? 12.716 -10.803 -4.994 1.00 79.31 184 ILE A O 1
ATOM 1518 N N . LEU A 1 185 ? 11.122 -11.754 -3.717 1.00 76.06 185 LEU A N 1
ATOM 1519 C CA . LEU A 1 185 ? 10.622 -12.656 -4.757 1.00 76.06 185 LEU A CA 1
ATOM 1520 C C . LEU A 1 185 ? 10.123 -11.877 -5.977 1.00 76.06 185 LEU A C 1
ATOM 1522 O O . LEU A 1 185 ? 10.538 -12.168 -7.099 1.00 76.06 185 LEU A O 1
ATOM 1526 N N . TYR A 1 186 ? 9.316 -10.837 -5.764 1.00 74.25 186 TYR A N 1
ATOM 1527 C CA . TYR A 1 186 ? 8.838 -9.965 -6.834 1.00 74.25 186 TYR A CA 1
ATOM 1528 C C . TYR A 1 186 ? 9.993 -9.306 -7.602 1.00 74.25 186 TYR A C 1
ATOM 1530 O O . TYR A 1 186 ? 10.026 -9.343 -8.832 1.00 74.25 186 TYR A O 1
ATOM 1538 N N . LYS A 1 187 ? 10.989 -8.755 -6.896 1.00 75.88 187 LYS A N 1
ATOM 1539 C CA . LYS A 1 187 ? 12.168 -8.134 -7.517 1.00 75.88 187 LYS A CA 1
ATOM 1540 C C . LYS A 1 187 ? 12.961 -9.138 -8.356 1.00 75.88 187 LYS A C 1
ATOM 1542 O O . LYS A 1 187 ? 13.433 -8.799 -9.443 1.00 75.88 187 LYS A O 1
ATOM 1547 N N . ASN A 1 188 ? 13.085 -10.374 -7.878 1.00 76.56 188 ASN A N 1
ATOM 1548 C CA . ASN A 1 188 ? 13.741 -11.449 -8.615 1.00 76.56 188 ASN A CA 1
ATOM 1549 C C . ASN A 1 188 ? 12.957 -11.824 -9.880 1.00 76.56 188 ASN A C 1
ATOM 1551 O O . ASN A 1 188 ? 13.556 -11.915 -10.952 1.00 76.56 188 ASN A O 1
ATOM 1555 N N . MET A 1 189 ? 11.630 -11.957 -9.790 1.00 68.06 189 MET A N 1
ATOM 1556 C CA . MET A 1 189 ? 10.770 -12.220 -10.950 1.00 68.06 189 MET A CA 1
ATOM 1557 C C . MET A 1 189 ? 10.851 -11.097 -11.989 1.00 68.06 189 MET A C 1
ATOM 1559 O O . MET A 1 189 ? 11.060 -11.368 -13.171 1.00 68.06 189 MET A O 1
ATOM 1563 N N . ALA A 1 190 ? 10.784 -9.835 -11.559 1.00 71.06 190 ALA A N 1
ATOM 1564 C CA . ALA A 1 190 ? 10.918 -8.681 -12.445 1.00 71.06 190 ALA A CA 1
ATOM 1565 C C . ALA A 1 190 ? 12.283 -8.655 -13.159 1.00 71.06 190 ALA A C 1
ATOM 1567 O O . ALA A 1 190 ? 12.367 -8.374 -14.355 1.00 71.06 190 ALA A O 1
ATOM 1568 N N . LYS A 1 191 ? 13.366 -9.012 -12.455 1.00 78.12 191 LYS A N 1
ATOM 1569 C CA . LYS A 1 191 ? 14.709 -9.120 -13.046 1.00 78.12 191 LYS A CA 1
ATOM 1570 C C . LYS A 1 191 ? 14.786 -10.224 -14.104 1.00 78.12 191 LYS A C 1
ATOM 1572 O O . LYS A 1 191 ? 15.405 -10.017 -15.146 1.00 78.12 191 LYS A O 1
ATOM 1577 N N . LEU A 1 192 ? 14.186 -11.388 -13.843 1.00 81.62 192 LEU A N 1
ATOM 1578 C CA . LEU A 1 192 ? 14.127 -12.490 -14.809 1.00 81.62 192 LEU A CA 1
ATOM 1579 C C . LEU A 1 192 ? 13.321 -12.101 -16.053 1.00 81.62 192 LEU A C 1
ATOM 1581 O O . LEU A 1 192 ? 13.764 -12.366 -17.168 1.00 81.62 192 LEU A O 1
ATOM 1585 N N . GLN A 1 193 ? 12.194 -11.413 -15.870 1.00 72.56 193 GLN A N 1
ATOM 1586 C CA . GLN A 1 193 ? 11.365 -10.918 -16.967 1.00 72.56 193 GLN A CA 1
ATOM 1587 C C . GLN A 1 193 ? 12.122 -9.920 -17.858 1.00 72.56 193 GLN A C 1
ATOM 1589 O O . GLN A 1 193 ? 12.140 -10.092 -19.072 1.00 72.56 193 GLN A O 1
ATOM 1594 N N . ASN A 1 194 ? 12.828 -8.949 -17.272 1.00 78.38 194 ASN A N 1
ATOM 1595 C CA . ASN A 1 194 ? 13.631 -7.991 -18.040 1.00 78.38 194 ASN A CA 1
ATOM 1596 C C . ASN A 1 194 ? 14.768 -8.690 -18.815 1.00 78.38 194 ASN A C 1
ATOM 1598 O O . ASN A 1 194 ? 14.978 -8.443 -19.999 1.00 78.38 194 ASN A O 1
ATOM 1602 N N . LYS A 1 195 ? 15.466 -9.652 -18.189 1.00 88.25 195 LYS A N 1
ATOM 1603 C CA . LYS A 1 195 ? 16.467 -10.473 -18.899 1.00 88.25 195 LYS A CA 1
ATOM 1604 C C . LYS A 1 195 ? 15.860 -11.215 -20.092 1.00 88.25 195 LYS A C 1
ATOM 1606 O O . LYS A 1 195 ? 16.490 -11.291 -21.144 1.00 88.25 195 LYS A O 1
ATOM 1611 N N . LYS A 1 196 ? 14.652 -11.761 -19.921 1.00 85.81 196 LYS A N 1
ATOM 1612 C CA . LYS A 1 196 ? 13.908 -12.443 -20.982 1.00 85.81 196 LYS A CA 1
ATOM 1613 C C . LYS A 1 196 ? 13.600 -11.480 -22.131 1.00 85.81 196 LYS A C 1
ATOM 1615 O O . LYS A 1 196 ? 13.899 -11.809 -23.271 1.00 85.81 196 LYS A O 1
ATOM 1620 N N . GLU A 1 197 ? 13.065 -10.298 -21.840 1.00 80.19 197 GLU A N 1
ATOM 1621 C CA . GLU A 1 197 ? 12.753 -9.263 -22.839 1.00 80.19 197 GLU A CA 1
ATOM 1622 C C . GLU A 1 197 ? 13.991 -8.856 -23.643 1.00 80.19 197 GLU A C 1
ATOM 1624 O O . GLU A 1 197 ? 13.976 -8.929 -24.869 1.00 80.19 197 GLU A O 1
ATOM 1629 N N . GLN A 1 198 ? 15.108 -8.570 -22.970 1.00 87.31 198 GLN A N 1
ATOM 1630 C CA . GLN A 1 198 ? 16.372 -8.242 -23.639 1.00 87.31 198 GLN A CA 1
ATOM 1631 C C . GLN A 1 198 ? 16.879 -9.380 -24.536 1.00 87.31 198 GLN A C 1
ATOM 1633 O O . GLN A 1 198 ? 17.418 -9.134 -25.616 1.00 87.31 198 GLN A O 1
ATOM 1638 N N . ALA A 1 199 ? 16.727 -10.636 -24.107 1.00 88.38 199 ALA A N 1
ATOM 1639 C CA . ALA A 1 199 ? 17.091 -11.788 -24.926 1.00 88.38 199 ALA A CA 1
ATOM 1640 C C . ALA A 1 199 ? 16.188 -11.909 -26.165 1.00 88.38 199 ALA A C 1
ATOM 1642 O O . ALA A 1 199 ? 16.696 -12.125 -27.265 1.00 88.38 199 ALA A O 1
ATOM 1643 N N . TYR A 1 200 ? 14.875 -11.709 -26.010 1.00 84.38 200 TYR A N 1
ATOM 1644 C CA . TYR A 1 200 ? 13.930 -11.693 -27.128 1.00 84.38 200 TYR A CA 1
ATOM 1645 C C . TYR A 1 200 ? 14.224 -10.572 -28.120 1.00 84.38 200 TYR A C 1
ATOM 1647 O O . TYR A 1 200 ? 14.219 -10.825 -29.319 1.00 84.38 200 TYR A O 1
ATOM 1655 N N . GLU A 1 201 ? 14.540 -9.364 -27.655 1.00 86.56 201 GLU A N 1
ATOM 1656 C CA . GLU A 1 201 ? 14.923 -8.256 -28.535 1.00 86.56 201 GLU A CA 1
ATOM 1657 C C . GLU A 1 201 ? 16.178 -8.577 -29.352 1.00 86.56 201 GLU A C 1
ATOM 1659 O O . GLU A 1 201 ? 16.231 -8.298 -30.552 1.00 86.56 201 GLU A O 1
ATOM 1664 N N . ARG A 1 202 ? 17.188 -9.199 -28.730 1.00 89.19 202 ARG A N 1
ATOM 1665 C CA . ARG A 1 202 ? 18.400 -9.652 -29.432 1.00 89.19 202 ARG A CA 1
ATOM 1666 C C . ARG A 1 202 ? 18.073 -10.716 -30.477 1.00 89.19 202 ARG A C 1
ATOM 1668 O O . ARG A 1 202 ? 18.500 -10.595 -31.622 1.00 89.19 202 ARG A O 1
ATOM 1675 N N . LEU A 1 203 ? 17.280 -11.724 -30.108 1.00 90.19 203 LEU A N 1
ATOM 1676 C CA . LEU A 1 203 ? 16.836 -12.772 -31.032 1.00 90.19 203 LEU A CA 1
ATOM 1677 C C . LEU A 1 203 ? 16.023 -12.197 -32.196 1.00 90.19 203 LEU A C 1
ATOM 1679 O O . LEU A 1 203 ? 16.220 -12.603 -33.338 1.00 90.19 203 LEU A O 1
ATOM 1683 N N . TRP A 1 204 ? 15.143 -11.235 -31.921 1.00 83.38 204 TRP A N 1
ATOM 1684 C CA . TRP A 1 204 ? 14.342 -10.551 -32.928 1.00 83.38 204 TRP A CA 1
ATOM 1685 C C . TRP A 1 204 ? 15.215 -9.791 -33.929 1.00 83.38 204 TRP A C 1
ATOM 1687 O O . TRP A 1 204 ? 15.032 -9.942 -35.137 1.00 83.38 204 TRP A O 1
ATOM 1697 N N . LYS A 1 205 ? 16.209 -9.033 -33.445 1.00 86.56 205 LYS A N 1
ATOM 1698 C CA . LYS A 1 205 ? 17.181 -8.336 -34.304 1.00 86.56 205 LYS A CA 1
ATOM 1699 C C . LYS A 1 205 ? 17.943 -9.317 -35.195 1.00 86.56 205 LYS A C 1
ATOM 1701 O O . LYS A 1 205 ? 17.974 -9.117 -36.403 1.00 86.56 205 LYS A O 1
ATOM 1706 N N . ASN A 1 206 ? 18.457 -10.411 -34.629 1.00 90.25 206 ASN A N 1
ATOM 1707 C CA . ASN A 1 206 ? 19.177 -11.432 -35.396 1.00 90.25 206 ASN A CA 1
ATOM 1708 C C . ASN A 1 206 ? 18.292 -12.079 -36.470 1.00 90.25 206 ASN A C 1
ATOM 1710 O O . ASN A 1 206 ? 18.713 -12.213 -37.616 1.00 90.25 206 ASN A O 1
ATOM 1714 N N . ARG A 1 207 ? 17.048 -12.444 -36.126 1.00 86.69 207 ARG A N 1
ATOM 1715 C CA . ARG A 1 207 ? 16.079 -12.998 -37.088 1.00 86.69 207 ARG A CA 1
ATOM 1716 C C . ARG A 1 207 ? 15.797 -12.029 -38.230 1.00 86.69 207 ARG A C 1
ATOM 1718 O O . ARG A 1 207 ? 15.763 -12.453 -39.379 1.00 86.69 207 ARG A O 1
ATOM 1725 N N . LYS A 1 208 ? 15.627 -10.741 -37.922 1.00 91.50 208 LYS A N 1
ATOM 1726 C CA . LYS A 1 208 ? 15.409 -9.706 -38.935 1.00 91.50 208 LYS A CA 1
ATOM 1727 C C . LYS A 1 208 ? 16.600 -9.605 -39.890 1.00 91.50 208 LYS A C 1
ATOM 1729 O O . LYS A 1 208 ? 16.383 -9.596 -41.095 1.00 91.50 208 LYS A O 1
ATOM 1734 N N . THR A 1 209 ? 17.827 -9.598 -39.369 1.00 92.06 209 THR A N 1
ATOM 1735 C CA . THR A 1 209 ? 19.045 -9.588 -40.194 1.00 92.06 209 THR A CA 1
ATOM 1736 C C . THR A 1 209 ? 19.119 -10.812 -41.106 1.00 92.06 209 THR A C 1
ATOM 1738 O O . THR A 1 209 ? 19.337 -10.663 -42.303 1.00 92.06 209 THR A O 1
ATOM 1741 N N . ILE A 1 210 ? 18.878 -12.015 -40.570 1.00 92.88 210 ILE A N 1
ATOM 1742 C CA . ILE A 1 210 ? 18.871 -13.254 -41.366 1.00 92.88 210 ILE A CA 1
ATOM 1743 C C . ILE A 1 210 ? 17.822 -13.176 -42.480 1.00 92.88 210 ILE A C 1
ATOM 1745 O O . ILE A 1 210 ? 18.118 -13.504 -43.624 1.00 92.88 210 ILE A O 1
ATOM 1749 N N . HIS A 1 211 ? 16.614 -12.706 -42.167 1.00 92.25 211 HIS A N 1
ATOM 1750 C CA . HIS A 1 211 ? 15.544 -12.565 -43.151 1.00 92.25 211 HIS A CA 1
ATOM 1751 C C . HIS A 1 211 ? 15.882 -11.545 -44.250 1.00 92.25 211 HIS A C 1
ATOM 1753 O O . HIS A 1 211 ? 15.605 -11.796 -45.417 1.00 92.25 211 HIS A O 1
ATOM 1759 N N . GLN A 1 212 ? 16.521 -10.425 -43.898 1.00 89.31 212 GLN A N 1
ATOM 1760 C CA . GLN A 1 212 ? 16.983 -9.426 -44.869 1.00 89.31 212 GLN A CA 1
ATOM 1761 C C . GLN A 1 212 ? 18.045 -9.995 -45.813 1.00 89.31 212 GLN A C 1
ATOM 1763 O O . GLN A 1 212 ? 17.947 -9.793 -47.018 1.00 89.31 212 GLN A O 1
ATOM 1768 N N . ILE A 1 213 ? 19.019 -10.741 -45.279 1.00 94.75 213 ILE A N 1
ATOM 1769 C CA . ILE A 1 213 ? 20.046 -11.412 -46.090 1.00 94.75 213 ILE A CA 1
ATOM 1770 C C . ILE A 1 213 ? 19.393 -12.432 -47.027 1.00 94.75 213 ILE A C 1
ATOM 1772 O O . ILE A 1 213 ? 19.658 -12.420 -48.224 1.00 94.75 213 ILE A O 1
ATOM 1776 N N . TYR A 1 214 ? 18.504 -13.278 -46.500 1.00 94.06 214 TYR A N 1
ATOM 1777 C CA . TYR A 1 214 ? 17.771 -14.258 -47.301 1.00 94.06 214 TYR A CA 1
ATOM 1778 C C . TYR A 1 214 ? 16.974 -13.597 -48.437 1.00 94.06 214 TYR A C 1
ATOM 1780 O O . TYR A 1 214 ? 17.053 -14.040 -49.577 1.00 94.06 214 TYR A O 1
ATOM 1788 N N . SER A 1 215 ? 16.249 -12.514 -48.146 1.00 91.00 215 SER A N 1
ATOM 1789 C CA . SER A 1 215 ? 15.463 -11.776 -49.141 1.00 91.00 215 SER A CA 1
ATOM 1790 C C . SER A 1 215 ? 16.333 -11.120 -50.215 1.00 91.00 215 SER A C 1
ATOM 1792 O O . SER A 1 215 ? 15.941 -11.139 -51.381 1.00 91.00 215 SER A O 1
ATOM 1794 N N . ALA A 1 216 ? 17.508 -10.591 -49.853 1.00 92.62 216 ALA A N 1
ATOM 1795 C CA . ALA A 1 216 ? 18.458 -10.033 -50.812 1.00 92.62 216 ALA A CA 1
ATOM 1796 C C . ALA A 1 216 ? 18.971 -11.116 -51.773 1.00 92.62 216 ALA A C 1
ATOM 1798 O O . ALA A 1 216 ? 18.876 -10.948 -52.984 1.00 92.62 216 ALA A O 1
ATOM 1799 N N . ILE A 1 217 ? 19.406 -12.261 -51.231 1.00 94.06 217 ILE A N 1
ATOM 1800 C CA . ILE A 1 217 ? 19.879 -13.404 -52.029 1.00 94.06 217 ILE A CA 1
ATOM 1801 C C . ILE A 1 217 ? 18.764 -13.942 -52.938 1.00 94.06 217 ILE A C 1
ATOM 1803 O O . ILE A 1 217 ? 19.002 -14.200 -54.113 1.00 94.06 217 ILE A O 1
ATOM 1807 N N . SER A 1 218 ? 17.537 -14.096 -52.425 1.00 90.62 218 SER A N 1
ATOM 1808 C CA . SER A 1 218 ? 16.401 -14.579 -53.227 1.00 90.62 218 SER A CA 1
ATOM 1809 C C . SER A 1 218 ? 16.091 -13.637 -54.392 1.00 90.62 218 SER A C 1
ATOM 1811 O O . SER A 1 218 ? 15.921 -14.096 -55.516 1.00 90.62 218 SER A O 1
ATOM 1813 N N . SER A 1 219 ? 16.093 -12.323 -54.140 1.00 90.25 219 SER A N 1
ATOM 1814 C CA . SER A 1 219 ? 15.878 -11.306 -55.180 1.00 90.25 219 SER A CA 1
ATOM 1815 C C . SER A 1 219 ? 16.981 -11.324 -56.242 1.00 90.25 219 SER A C 1
ATOM 1817 O O . SER A 1 219 ? 16.704 -11.140 -57.421 1.00 90.25 219 SER A O 1
ATOM 1819 N N . GLU A 1 220 ? 18.243 -11.536 -55.853 1.00 90.81 220 GLU A N 1
ATOM 1820 C CA . GLU A 1 220 ? 19.349 -11.674 -56.811 1.00 90.81 220 GLU A CA 1
ATOM 1821 C C . GLU A 1 220 ? 19.160 -12.887 -57.727 1.00 90.81 220 GLU A C 1
ATOM 1823 O O . GLU A 1 220 ? 19.335 -12.758 -58.936 1.00 90.81 220 GLU A O 1
ATOM 1828 N N . ILE A 1 221 ? 18.757 -14.039 -57.178 1.00 90.56 221 ILE A N 1
ATOM 1829 C CA . ILE A 1 221 ? 18.487 -15.252 -57.967 1.00 90.56 221 ILE A CA 1
ATOM 1830 C C . ILE A 1 221 ? 17.318 -15.026 -58.934 1.00 90.56 221 ILE A C 1
ATOM 1832 O O . ILE A 1 221 ? 17.421 -15.393 -60.101 1.00 90.56 221 ILE A O 1
ATOM 1836 N N . GLU A 1 222 ? 16.233 -14.400 -58.471 1.00 85.25 222 GLU A N 1
ATOM 1837 C CA . GLU A 1 222 ? 15.062 -14.085 -59.303 1.00 85.25 222 GLU A CA 1
ATOM 1838 C C . GLU A 1 222 ? 15.384 -13.127 -60.454 1.00 85.25 222 GLU A C 1
ATOM 1840 O O . GLU A 1 222 ? 14.768 -13.233 -61.502 1.00 85.25 222 GLU A O 1
ATOM 1845 N N . ASN A 1 223 ? 16.350 -12.218 -60.292 1.00 81.50 223 ASN A N 1
ATOM 1846 C CA . ASN A 1 223 ? 16.757 -11.293 -61.355 1.00 81.50 223 ASN A CA 1
ATOM 1847 C C . ASN A 1 223 ? 17.695 -11.925 -62.403 1.00 81.50 223 ASN A C 1
ATOM 1849 O O . ASN A 1 223 ? 17.931 -11.318 -63.448 1.00 81.50 223 ASN A O 1
ATOM 1853 N N . ILE A 1 224 ? 18.291 -13.087 -62.109 1.00 81.44 224 ILE A N 1
ATOM 1854 C CA . ILE A 1 224 ? 19.173 -13.824 -63.033 1.00 81.44 224 ILE A CA 1
ATOM 1855 C C . ILE A 1 224 ? 18.370 -14.792 -63.918 1.00 81.44 224 ILE A C 1
ATOM 1857 O O . ILE A 1 224 ? 18.808 -15.099 -65.029 1.00 81.44 224 ILE A O 1
ATOM 1861 N N . LEU A 1 225 ? 17.237 -15.288 -63.414 1.00 64.50 225 LEU A N 1
ATOM 1862 C CA . LEU A 1 225 ? 16.312 -16.185 -64.116 1.00 64.50 225 LEU A CA 1
ATOM 1863 C C . LEU A 1 225 ? 15.328 -15.407 -64.999 1.00 64.50 225 LEU A C 1
ATOM 1865 O O . LEU A 1 225 ? 15.003 -15.942 -66.083 1.00 64.50 225 LEU A O 1
#

Foldseek 3Di:
DDPVVVVVVVVVVVVVVVVVVVVVVVVVVCVCPDLVVVQCVLQVPWDKDFDPDPVGDQKIKTFFADPVGTDLAIAIEGEPEADEDDPVNVVVQVVVCVVSVYLRAEYEHCRYDVVVPVSAWADDPSHIYGYSLQVSVLVVVLSVQLVVLVVPAPDPVSSVVSNVVVSVVCRDPVVVVVSVVVSVVVVVVVVVVVVVVVVVVVVVVVVVVVVVVVVVVVVVVVVVD

pLDDT: mean 82.98, std 14.55, range [46.47, 97.38]

Secondary structure (DSSP, 8-state):
--HHHHHHHHHHHHHHHHHHHHHHHHHHHHHHTSHHHHHHHH-SSSEEE----SSTTTEEEEEPEETTEE-S--EEEEE-TTSPPPHHHHHHHHHHHHHHT-S-EEEE-SS--TT-TTSSEEEETTEEEE-TTTHHHHHHHHHHHHHHHHHH-SSHHHHHHHHHHHHHHHHSHHHHHHHHHHHHHHHHHHHHHHHHHHHHHHHHHHHHHHHHHHHHHHHHHHHH-